Protein AF-A0A9X3S1M4-F1 (afdb_monomer_lite)

pLDDT: mean 71.66, std 22.23, range [35.84, 96.56]

Organism: NCBI:txid490573

Sequence (195 aa):
MMVVAGMHPIEGSLVCRASEKSAKNPSLWTPNSVRILRPKSLQSVGLSSTCPSSIEPQLQVKVNYLPSPLSEALFAVDSPPMPPATKTPAKPTTAAPERSLVQRMEALQRANEIRTKRATLKRDLKAGKVSIHDLLLEPPEYVHSAKVFDLLLAVPKYGRVKVNKVLQLCRISPSKTIGGLSPRQRTELVSMLRR

Foldseek 3Di:
DDDDDDDDDDDDDDDDDDDDDDDDDPDPDDPDDPDPDDDDDDDDDDDDDDDDDDDDDDPPPPPDDDDDDDDDDDDDDDDDDDDPDDPDDDDDDPDDDDDDVVSVVVVVVVVVVLVVVVVVLLVCQLVVVDDPLVCLQDPDPSQQPPFPQVNQCSHPPRHPVNSVVLCVVLVHDRRHGSVRDDPSSSVSSSVSVVD

Radius of gyration: 33.73 Å; chains: 1; bounding box: 66×66×129 Å

Structure (mmCIF, N/CA/C/O backbone):
data_AF-A0A9X3S1M4-F1
#
_entry.id   AF-A0A9X3S1M4-F1
#
loop_
_atom_site.group_PDB
_atom_site.id
_atom_site.type_symbol
_atom_site.label_atom_id
_atom_site.label_alt_id
_atom_site.label_comp_id
_atom_site.label_asym_id
_atom_site.label_entity_id
_atom_site.label_seq_id
_atom_site.pdbx_PDB_ins_code
_atom_site.Cartn_x
_atom_site.Cartn_y
_atom_site.Cartn_z
_atom_site.occupancy
_atom_site.B_iso_or_equiv
_atom_site.auth_seq_id
_atom_site.auth_comp_id
_atom_site.auth_asym_id
_atom_site.auth_atom_id
_atom_site.pdbx_PDB_model_num
ATOM 1 N N . MET A 1 1 ? 5.890 16.597 82.954 1.00 41.16 1 MET A N 1
ATOM 2 C CA . MET A 1 1 ? 7.102 17.292 82.458 1.00 41.16 1 MET A CA 1
ATOM 3 C C . MET A 1 1 ? 6.968 17.487 80.950 1.00 41.16 1 MET A C 1
ATOM 5 O O . MET A 1 1 ? 6.357 16.630 80.337 1.00 41.16 1 MET A O 1
ATOM 9 N N . MET A 1 2 ? 7.510 18.590 80.416 1.00 42.66 2 MET A N 1
ATOM 10 C CA . MET A 1 2 ? 7.911 18.853 79.011 1.00 42.66 2 MET A CA 1
ATOM 11 C C . MET A 1 2 ? 7.029 18.407 77.812 1.00 42.66 2 MET A C 1
ATOM 13 O O . MET A 1 2 ? 6.884 17.229 77.514 1.00 42.66 2 MET A O 1
ATOM 17 N N . VAL A 1 3 ? 6.593 19.406 77.030 1.00 47.94 3 VAL A N 1
ATOM 18 C CA . VAL A 1 3 ? 6.473 19.368 75.546 1.00 47.94 3 VAL A CA 1
ATOM 19 C C . VAL A 1 3 ? 7.878 19.530 74.912 1.00 47.94 3 VAL A C 1
ATOM 21 O O . VAL A 1 3 ? 8.817 19.824 75.649 1.00 47.94 3 VAL A O 1
ATOM 24 N N . VAL A 1 4 ? 8.167 19.358 73.611 1.00 50.53 4 VAL A N 1
ATOM 25 C CA . VAL A 1 4 ? 7.429 19.466 72.315 1.00 50.53 4 VAL A CA 1
ATOM 26 C C . VAL A 1 4 ? 8.031 18.417 71.322 1.00 50.53 4 VAL A C 1
ATOM 28 O O . VAL A 1 4 ? 8.958 17.725 71.723 1.00 50.53 4 VAL A O 1
ATOM 31 N N . ALA A 1 5 ? 7.664 18.177 70.047 1.00 47.84 5 ALA A N 1
ATOM 32 C CA . ALA A 1 5 ? 6.732 18.721 69.031 1.00 47.84 5 ALA A CA 1
ATOM 33 C C . ALA A 1 5 ? 6.360 17.594 68.013 1.00 47.84 5 ALA A C 1
ATOM 35 O O . ALA A 1 5 ? 6.626 16.429 68.294 1.00 47.84 5 ALA A O 1
ATOM 36 N N . GLY A 1 6 ? 5.780 17.905 66.833 1.00 43.12 6 GLY A N 1
ATOM 37 C CA . GLY A 1 6 ? 5.451 16.869 65.821 1.00 43.12 6 GLY A CA 1
ATOM 38 C C . GLY A 1 6 ? 5.198 17.273 64.349 1.00 43.12 6 GLY A C 1
ATOM 39 O O . GLY A 1 6 ? 5.381 16.429 63.479 1.00 43.12 6 GLY A O 1
ATOM 40 N N . MET A 1 7 ? 4.874 18.539 64.046 1.00 47.97 7 MET A N 1
ATOM 41 C CA . MET A 1 7 ? 4.609 19.074 62.686 1.00 47.97 7 MET A CA 1
ATOM 42 C C . MET A 1 7 ? 3.307 18.597 61.985 1.00 47.97 7 MET A C 1
ATOM 44 O O . MET A 1 7 ? 2.687 17.611 62.370 1.00 47.97 7 MET A O 1
ATOM 48 N N . HIS A 1 8 ? 2.852 19.375 60.994 1.00 48.97 8 HIS A N 1
ATOM 49 C CA . HIS A 1 8 ? 1.496 19.359 60.413 1.00 48.97 8 HIS A CA 1
ATOM 50 C C . HIS A 1 8 ? 1.439 18.839 5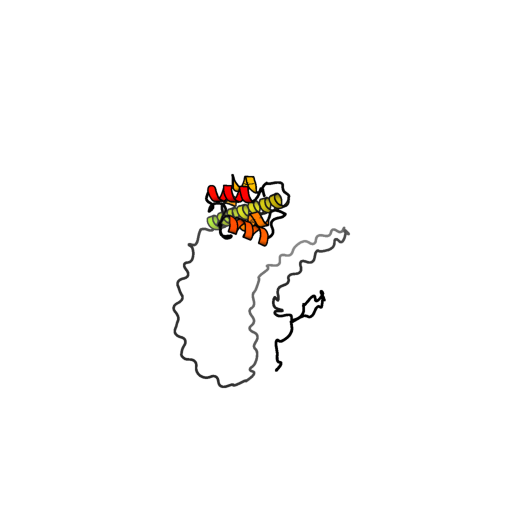8.952 1.00 48.97 8 HIS A C 1
ATOM 52 O O . HIS A 1 8 ? 2.486 18.724 58.311 1.00 48.97 8 HIS A O 1
ATOM 58 N N . PRO A 1 9 ? 0.241 18.508 58.414 1.00 53.88 9 PRO A N 1
ATOM 59 C CA . PRO A 1 9 ? 0.076 17.985 57.052 1.00 53.88 9 PRO A CA 1
ATOM 60 C C . PRO A 1 9 ? 0.234 19.060 55.963 1.00 53.88 9 PRO A C 1
ATOM 62 O O . PRO A 1 9 ? 0.233 20.256 56.246 1.00 53.88 9 PRO A O 1
ATOM 65 N N . ILE A 1 10 ? 0.306 18.617 54.703 1.00 48.59 10 ILE A N 1
ATOM 66 C CA . ILE A 1 10 ? 0.264 19.473 53.507 1.00 48.59 10 ILE A CA 1
ATOM 67 C C . ILE A 1 10 ? -0.978 19.112 52.681 1.00 48.59 10 ILE A C 1
ATOM 69 O O . ILE A 1 10 ? -1.363 17.945 52.591 1.00 48.59 10 ILE A O 1
ATOM 73 N N . GLU A 1 11 ? -1.631 20.137 52.140 1.00 39.69 11 GLU A N 1
ATOM 74 C CA . GLU A 1 11 ? -2.993 20.081 51.607 1.00 39.69 11 GLU A CA 1
ATOM 75 C C . GLU A 1 11 ? -3.081 19.615 50.140 1.00 39.69 11 GLU A C 1
ATOM 77 O O . GLU A 1 11 ? -2.083 19.377 49.458 1.00 39.69 11 GLU A O 1
ATOM 82 N N . GLY A 1 12 ? -4.314 19.454 49.651 1.00 46.91 12 GLY A N 1
ATOM 83 C CA . GLY A 1 12 ? -4.589 19.007 48.287 1.00 46.91 12 GLY A CA 1
ATOM 84 C C . GLY A 1 12 ? -4.322 20.062 47.206 1.00 46.91 12 GLY A C 1
ATOM 85 O O . GLY A 1 12 ? -4.066 21.233 47.465 1.00 46.91 12 GLY A O 1
ATOM 86 N N . SER A 1 13 ? -4.438 19.649 45.944 1.00 40.84 13 SER A N 1
ATOM 87 C CA . SER A 1 13 ? -4.418 20.559 44.793 1.00 40.84 13 SER A CA 1
ATOM 88 C C . SER A 1 13 ? -5.433 20.120 43.745 1.00 40.84 13 SER A C 1
ATOM 90 O O . SER A 1 13 ? -5.123 19.397 42.801 1.00 40.84 13 SER A O 1
ATOM 92 N N . LEU A 1 14 ? -6.672 20.579 43.928 1.00 46.41 14 LEU A N 1
ATOM 93 C CA . LEU A 1 14 ? -7.733 20.496 42.932 1.00 46.41 14 LEU A CA 1
ATOM 94 C C . LEU A 1 14 ? -7.879 21.874 42.272 1.00 46.41 14 LEU A C 1
ATOM 96 O O . LEU A 1 14 ? -8.574 22.742 42.790 1.00 46.41 14 LEU A O 1
ATOM 100 N N . VAL A 1 15 ? -7.194 22.088 41.145 1.00 44.19 15 VAL A N 1
ATOM 101 C CA . VAL A 1 15 ? -7.247 23.352 40.389 1.00 44.19 15 VAL A CA 1
ATOM 102 C C . VAL A 1 15 ? -7.843 23.113 39.004 1.00 44.19 15 VAL A C 1
ATOM 104 O O . VAL A 1 15 ? -7.503 22.159 38.303 1.00 44.19 15 VAL A O 1
ATOM 107 N N . CYS A 1 16 ? -8.784 23.978 38.635 1.00 36.78 16 CYS A N 1
ATOM 108 C CA . CYS A 1 16 ? -9.618 23.848 37.447 1.00 36.78 16 CYS A CA 1
ATOM 109 C C . CYS A 1 16 ? -8.888 24.176 36.135 1.00 36.78 16 CYS A C 1
ATOM 111 O O . CYS A 1 16 ? -7.826 24.795 36.105 1.00 36.78 16 CYS A O 1
ATOM 113 N N . ARG A 1 17 ? -9.525 23.816 35.013 1.00 43.72 17 ARG A N 1
ATOM 114 C CA . ARG A 1 17 ? -9.1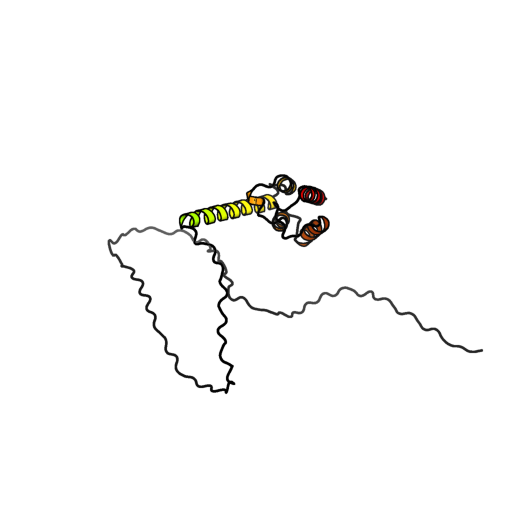30 24.297 33.681 1.00 43.72 17 ARG A CA 1
ATOM 115 C C . ARG A 1 17 ? -9.222 25.824 33.613 1.00 43.72 17 ARG A C 1
ATOM 117 O O . ARG A 1 17 ? -10.285 26.374 33.887 1.00 43.72 17 ARG A O 1
ATOM 124 N N . ALA A 1 18 ? -8.194 26.452 33.059 1.00 36.38 18 ALA A N 1
ATOM 125 C CA . ALA A 1 18 ? -8.327 27.693 32.306 1.00 36.38 18 ALA A CA 1
ATOM 126 C C . ALA A 1 18 ? -7.764 27.469 30.895 1.00 36.38 18 ALA A C 1
ATOM 128 O O . ALA A 1 18 ? -6.773 26.760 30.715 1.00 36.38 18 ALA A O 1
ATOM 129 N N . SER A 1 19 ? -8.423 28.036 29.889 1.00 41.53 19 SER A N 1
ATOM 130 C CA . SER A 1 19 ? -7.937 28.085 28.509 1.00 41.53 19 SER A CA 1
ATOM 131 C C . SER A 1 19 ? -7.479 29.506 28.248 1.00 41.53 19 SER A C 1
ATOM 133 O O . SER A 1 19 ? -8.326 30.392 28.276 1.00 41.53 19 SER A O 1
ATOM 135 N N . GLU A 1 20 ? -6.211 29.713 27.903 1.00 38.78 20 GLU A N 1
ATOM 136 C CA . GLU A 1 20 ? -5.769 30.995 27.358 1.00 38.78 20 GLU A CA 1
ATOM 137 C C . GLU A 1 20 ? -4.781 30.798 26.205 1.00 38.78 20 GLU A C 1
ATOM 139 O O . GLU A 1 20 ? -3.988 29.853 26.193 1.00 38.78 20 GLU A O 1
ATOM 144 N N . LYS A 1 21 ? -4.858 31.673 25.199 1.00 41.84 21 LYS A N 1
ATOM 145 C CA . LYS A 1 21 ? -3.999 31.636 24.008 1.00 41.84 21 LYS A CA 1
ATOM 146 C C . LYS A 1 21 ? -2.930 32.717 24.118 1.00 41.84 21 LYS A C 1
ATOM 148 O O . LYS A 1 21 ? -3.265 33.883 24.281 1.00 41.84 21 LYS A O 1
ATOM 153 N N . SER A 1 22 ? -1.668 32.379 23.868 1.00 35.84 22 SER A N 1
ATOM 154 C CA . SER A 1 22 ? -0.702 33.377 23.394 1.00 35.84 22 SER A CA 1
ATOM 155 C C . SER A 1 22 ? 0.349 32.744 22.489 1.00 35.84 22 SER A C 1
ATOM 157 O O . SER A 1 22 ? 0.649 31.555 22.597 1.00 35.84 22 SER A O 1
ATOM 159 N N . ALA A 1 23 ? 0.849 33.522 21.532 1.00 42.41 23 ALA A N 1
ATOM 160 C CA . ALA A 1 23 ? 1.624 33.018 20.407 1.00 42.41 23 ALA A CA 1
ATOM 161 C C . ALA A 1 23 ? 3.129 33.248 20.580 1.00 42.41 23 ALA A C 1
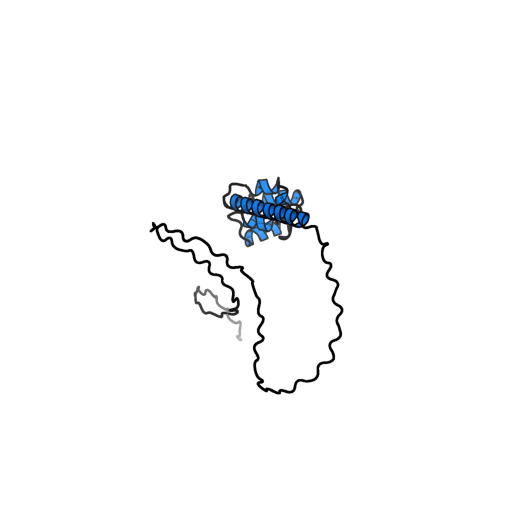ATOM 163 O O . ALA A 1 23 ? 3.568 34.345 20.918 1.00 42.41 23 ALA A O 1
ATOM 164 N N . LYS A 1 24 ? 3.929 32.248 20.198 1.00 41.97 24 LYS A N 1
ATOM 165 C CA . LYS A 1 24 ? 5.283 32.462 19.671 1.00 41.97 24 LYS A CA 1
ATOM 166 C C . LYS A 1 24 ? 5.417 31.680 18.366 1.00 41.97 24 LYS A C 1
ATOM 168 O O . LYS A 1 24 ? 5.112 30.493 18.320 1.00 41.97 24 LYS A O 1
ATOM 173 N N . ASN A 1 25 ? 5.796 32.384 17.303 1.00 46.09 25 ASN A N 1
ATOM 174 C CA . ASN A 1 25 ? 5.703 31.929 15.916 1.00 46.09 25 ASN A CA 1
ATOM 175 C C . ASN A 1 25 ? 7.101 31.891 15.265 1.00 46.09 25 ASN A C 1
ATOM 177 O O . ASN A 1 25 ? 7.551 32.920 14.759 1.00 46.09 25 ASN A O 1
ATOM 181 N N . PRO A 1 26 ? 7.817 30.753 15.303 1.00 45.81 26 PRO A N 1
ATOM 182 C CA . PRO A 1 26 ? 9.072 30.578 14.581 1.00 45.81 26 PRO A CA 1
ATOM 183 C C . PRO A 1 26 ? 8.828 30.091 13.141 1.00 45.81 26 PRO A C 1
ATOM 185 O O . PRO A 1 26 ? 7.924 29.300 12.879 1.00 45.81 26 PRO A O 1
ATOM 188 N N . SER A 1 27 ? 9.701 30.490 12.212 1.00 44.00 27 SER A N 1
ATOM 189 C CA . SER A 1 27 ? 9.721 30.047 10.803 1.00 44.00 27 SER A CA 1
ATOM 190 C C . SER A 1 27 ? 8.473 30.363 9.957 1.00 44.00 27 SER A C 1
ATOM 192 O O . SER A 1 27 ? 7.857 29.494 9.341 1.00 44.00 27 SER A O 1
ATOM 194 N N . LEU A 1 28 ? 8.231 31.660 9.744 1.00 46.81 28 LEU A N 1
ATOM 195 C CA . LEU A 1 28 ? 8.015 32.103 8.362 1.00 46.81 28 LEU A CA 1
ATOM 196 C C . LEU A 1 28 ? 9.221 31.642 7.524 1.00 46.81 28 LEU A C 1
ATOM 198 O O . LEU A 1 28 ? 10.307 32.153 7.763 1.00 46.81 28 LEU A O 1
ATOM 202 N N . TRP A 1 29 ? 9.051 30.707 6.580 1.00 36.16 29 TRP A N 1
ATOM 203 C CA . TRP A 1 29 ? 9.890 30.564 5.371 1.00 36.16 29 TRP A CA 1
ATOM 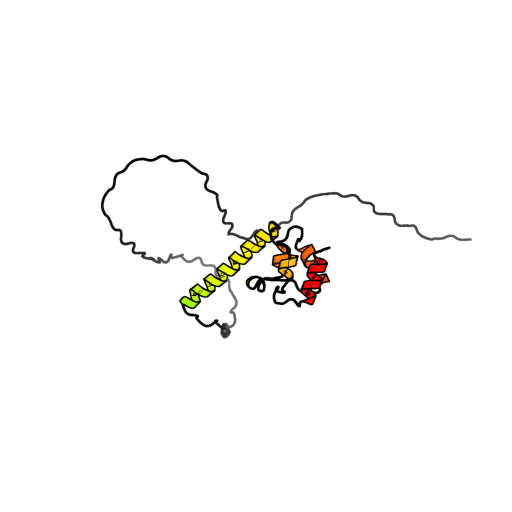204 C C . TRP A 1 29 ? 9.302 29.502 4.420 1.00 36.16 29 TRP A C 1
ATOM 206 O O . TRP A 1 29 ? 9.368 28.305 4.687 1.00 36.16 29 TRP A O 1
ATOM 216 N N . THR A 1 30 ? 8.715 29.930 3.298 1.00 51.53 30 THR A N 1
ATOM 217 C CA . THR A 1 30 ? 8.590 29.143 2.045 1.00 51.53 30 THR A CA 1
ATOM 218 C C . THR A 1 30 ? 8.046 30.048 0.927 1.00 51.53 30 THR A C 1
ATOM 220 O O . THR A 1 30 ? 6.831 30.151 0.742 1.00 51.53 30 THR A O 1
ATOM 223 N N . PRO A 1 31 ? 8.912 30.732 0.157 1.00 46.50 31 PRO A N 1
ATOM 224 C CA . PRO A 1 31 ? 8.488 31.599 -0.943 1.00 46.50 31 PRO A CA 1
ATOM 225 C C . PRO A 1 31 ? 8.135 30.792 -2.210 1.00 46.50 31 PRO A C 1
ATOM 227 O O . PRO A 1 31 ? 8.738 30.986 -3.260 1.00 46.50 31 PRO A O 1
ATOM 230 N N . ASN A 1 32 ? 7.171 29.863 -2.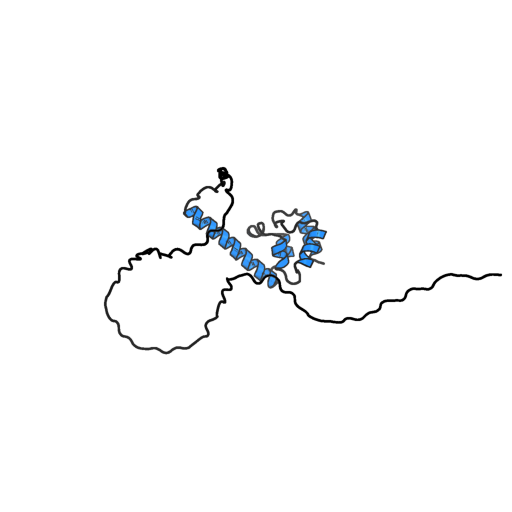128 1.00 50.41 32 ASN A N 1
ATOM 231 C CA . ASN A 1 32 ? 6.582 29.235 -3.322 1.00 50.41 32 ASN A CA 1
ATOM 232 C C . ASN A 1 32 ? 5.175 28.644 -3.073 1.00 50.41 32 ASN A C 1
ATOM 234 O O . ASN A 1 32 ? 4.971 27.431 -3.071 1.00 50.41 32 ASN A O 1
ATOM 238 N N . SER A 1 33 ? 4.187 29.512 -2.825 1.00 48.56 33 SER A N 1
ATOM 239 C CA . SER A 1 33 ? 2.782 29.113 -2.643 1.00 48.56 33 SER A CA 1
ATOM 240 C C . SER A 1 33 ? 1.969 29.395 -3.910 1.00 48.56 33 SER A C 1
ATOM 242 O O . SER A 1 33 ? 1.309 30.429 -4.034 1.00 48.56 33 SER A O 1
ATOM 244 N N . VAL A 1 34 ? 2.039 28.473 -4.876 1.00 50.12 34 VAL A N 1
ATOM 245 C CA . VAL A 1 34 ? 1.275 28.542 -6.134 1.00 50.12 34 VAL A CA 1
ATOM 246 C C . VAL A 1 34 ? -0.216 28.350 -5.839 1.00 50.12 34 VAL A C 1
ATOM 248 O O . VAL A 1 34 ? -0.727 27.230 -5.781 1.00 50.12 34 VAL A O 1
ATOM 251 N N . ARG A 1 35 ? -0.942 29.458 -5.649 1.00 48.94 35 ARG A N 1
ATOM 252 C CA . ARG A 1 35 ? -2.406 29.438 -5.550 1.00 48.94 35 ARG A CA 1
ATOM 253 C C . ARG A 1 35 ? -2.998 29.112 -6.920 1.00 48.94 35 ARG A C 1
ATOM 255 O O . ARG A 1 35 ? -3.034 29.967 -7.799 1.00 48.94 35 ARG A O 1
ATOM 262 N N . ILE A 1 36 ? -3.521 27.900 -7.080 1.00 46.31 36 ILE A N 1
ATOM 263 C CA . ILE A 1 36 ? -4.337 27.542 -8.245 1.00 46.31 36 ILE A CA 1
ATOM 264 C C . ILE A 1 36 ? -5.680 28.276 -8.126 1.00 46.31 36 ILE A C 1
ATOM 266 O O . ILE A 1 36 ? -6.590 27.820 -7.430 1.00 46.31 36 ILE A O 1
ATOM 270 N N . LEU A 1 37 ? -5.806 29.427 -8.788 1.00 48.94 37 LEU A N 1
ATOM 271 C CA . LEU A 1 37 ? -7.100 30.079 -8.967 1.00 48.94 37 LEU A CA 1
ATOM 272 C C . LEU A 1 37 ? -7.962 29.214 -9.894 1.00 48.94 37 LEU A C 1
ATOM 274 O O . LEU A 1 37 ? -7.564 28.894 -11.012 1.00 48.94 37 LEU A O 1
ATOM 278 N N . ARG A 1 38 ? -9.173 28.868 -9.446 1.00 48.81 38 ARG A N 1
ATOM 279 C CA . ARG A 1 38 ? -10.221 28.387 -10.353 1.00 48.81 38 ARG A CA 1
ATOM 280 C C . ARG A 1 38 ? -10.692 29.567 -11.214 1.00 48.81 38 ARG A C 1
ATOM 282 O O . ARG A 1 38 ? -11.168 30.540 -10.623 1.00 48.81 38 ARG A O 1
ATOM 289 N N . PRO A 1 39 ? -10.651 29.497 -12.555 1.00 49.22 39 PRO A N 1
ATOM 290 C CA . PRO A 1 39 ? -11.409 30.438 -13.369 1.00 49.22 39 PRO A CA 1
ATOM 291 C C . PRO A 1 39 ? -12.908 30.234 -13.102 1.00 49.22 39 PRO A C 1
ATOM 293 O O . PRO A 1 39 ? -13.391 29.100 -13.048 1.00 49.22 39 PRO A O 1
ATOM 296 N N . LYS A 1 40 ? -13.649 31.330 -12.908 1.00 46.56 40 LYS A N 1
ATOM 297 C CA . LYS A 1 40 ? -15.117 31.303 -12.974 1.00 46.56 40 LYS A CA 1
ATOM 298 C C . LYS A 1 40 ? -15.545 31.179 -14.436 1.00 46.56 40 LYS A C 1
ATOM 300 O O . LYS A 1 40 ? -14.875 31.700 -15.323 1.00 46.56 40 LYS A O 1
ATOM 305 N N . SER A 1 41 ? -16.679 30.528 -14.667 1.00 51.03 41 SER A N 1
ATOM 306 C CA . SER A 1 41 ? -17.355 30.539 -15.961 1.00 51.03 41 SER A CA 1
ATOM 307 C C . SER A 1 41 ? -17.798 31.955 -16.340 1.00 51.03 41 SER A C 1
ATOM 309 O O . SER A 1 41 ? -18.361 32.680 -15.520 1.00 51.03 41 SER A O 1
ATOM 311 N N . LEU A 1 42 ? -17.598 32.308 -17.606 1.00 50.31 42 LEU A N 1
ATOM 312 C CA . LEU A 1 42 ? -18.262 33.417 -18.289 1.00 50.31 42 LEU A CA 1
ATOM 313 C C . LEU A 1 42 ? -18.677 32.934 -19.685 1.00 50.31 42 LEU A C 1
ATOM 315 O O . LEU A 1 42 ? -18.158 31.931 -20.176 1.00 50.31 42 LEU A O 1
ATOM 319 N N . GLN A 1 43 ? -19.720 33.553 -20.230 1.00 45.88 43 GLN A N 1
ATOM 320 C CA . GLN A 1 43 ? -20.595 32.926 -21.223 1.00 45.88 43 GLN A CA 1
ATOM 321 C C . GLN A 1 43 ? -20.287 33.350 -22.665 1.00 45.88 43 GLN A C 1
ATOM 323 O O . GLN A 1 43 ? -19.499 34.255 -22.925 1.00 45.88 43 GLN A O 1
ATOM 328 N N . SER A 1 44 ? -20.934 32.660 -23.600 1.00 47.81 44 SER A N 1
ATOM 329 C CA . SER A 1 44 ? -20.871 32.882 -25.041 1.00 47.81 44 SER A CA 1
ATOM 330 C C . SER A 1 44 ? -21.393 34.251 -25.489 1.00 47.81 44 SER A C 1
ATOM 332 O O . SER A 1 44 ? -22.536 34.605 -25.206 1.00 47.81 44 SER A O 1
ATOM 334 N N . VAL A 1 45 ? -20.608 34.909 -26.337 1.00 46.16 45 VAL A N 1
ATOM 335 C CA . VAL A 1 45 ? -21.049 35.754 -27.462 1.00 46.16 45 VAL A CA 1
ATOM 336 C C . VAL A 1 45 ? -20.203 35.353 -28.683 1.00 46.16 45 VAL A C 1
ATOM 338 O O . VAL A 1 45 ? -19.160 34.721 -28.508 1.00 46.16 45 VAL A O 1
ATOM 341 N N . GLY A 1 46 ? -20.641 35.640 -29.912 1.00 39.06 46 GLY A N 1
ATOM 342 C CA . GLY A 1 46 ? -19.949 35.158 -31.118 1.00 39.06 46 GLY A CA 1
ATOM 343 C C . GLY A 1 46 ? -20.326 35.880 -32.415 1.00 39.06 46 GLY A C 1
ATOM 344 O O . GLY A 1 46 ? -20.836 36.994 -32.370 1.00 39.06 46 GLY A O 1
ATOM 345 N N . LEU A 1 47 ? -20.124 35.177 -33.539 1.00 42.12 47 LEU A N 1
ATOM 346 C CA . LEU A 1 47 ? -20.265 35.605 -34.946 1.00 42.12 47 LEU A CA 1
ATOM 347 C C . LEU A 1 47 ? -19.157 36.522 -35.513 1.00 42.12 47 LEU A C 1
ATOM 349 O O . LEU A 1 47 ? -18.401 37.160 -34.789 1.00 42.12 47 LEU A O 1
ATOM 353 N N . SER A 1 48 ? -19.094 36.539 -36.855 1.00 38.50 48 SER A N 1
ATOM 354 C CA . SER A 1 48 ? -18.058 37.096 -37.752 1.00 38.50 48 SER A CA 1
ATOM 355 C C . SER A 1 48 ? -16.668 36.440 -37.616 1.00 38.50 48 SER A C 1
ATOM 357 O O . SER A 1 48 ? -16.073 36.455 -36.548 1.00 38.50 48 SER A O 1
ATOM 359 N N . SER A 1 49 ? -16.080 35.744 -38.599 1.00 53.47 49 SER A N 1
ATOM 360 C CA . SER A 1 49 ? -16.292 35.603 -40.060 1.00 53.47 49 SER A CA 1
ATOM 361 C C . SER A 1 49 ? -15.660 36.663 -40.981 1.00 53.47 49 SER A C 1
ATOM 363 O O . SER A 1 49 ? -16.323 37.209 -41.857 1.00 53.47 49 SER A O 1
ATOM 365 N N . THR A 1 50 ? -14.342 36.847 -40.870 1.00 43.28 50 THR A N 1
ATOM 366 C CA . THR A 1 50 ? -13.491 37.262 -42.005 1.00 43.28 50 THR A CA 1
ATOM 367 C C . THR A 1 50 ? -12.122 36.601 -41.900 1.00 43.28 50 THR A C 1
ATOM 369 O O . THR A 1 50 ? -11.475 36.691 -40.860 1.00 43.28 50 THR A O 1
ATOM 372 N N . CYS A 1 51 ? -11.666 35.966 -42.980 1.00 47.69 51 CYS A N 1
ATOM 373 C CA . CYS A 1 51 ? -10.294 35.483 -43.121 1.00 47.69 51 CYS A CA 1
ATOM 374 C C . CYS A 1 51 ? -9.474 36.502 -43.924 1.00 47.69 51 CYS A C 1
ATOM 376 O O . CYS A 1 51 ? -9.846 36.792 -45.060 1.00 47.69 51 CYS A O 1
ATOM 378 N N . PRO A 1 52 ? -8.334 36.979 -43.404 1.00 49.19 52 PRO A N 1
ATOM 379 C CA . PRO A 1 52 ? -7.234 37.457 -44.230 1.00 49.19 52 PRO A CA 1
ATOM 380 C C . PRO A 1 52 ? -6.252 36.313 -44.507 1.00 49.19 52 PRO A C 1
ATOM 382 O O . PRO A 1 52 ? -5.916 35.524 -43.623 1.00 49.19 52 PRO A O 1
ATOM 385 N N . SER A 1 53 ? -5.783 36.230 -45.745 1.00 46.50 53 SER A N 1
ATOM 386 C CA . SER A 1 53 ? -4.739 35.304 -46.182 1.00 46.50 53 SER A CA 1
ATOM 387 C C . SER A 1 53 ? -3.340 35.749 -45.751 1.00 46.50 53 SER A C 1
ATOM 389 O O . SER A 1 53 ? -3.035 36.931 -45.865 1.00 46.50 53 SER A O 1
ATOM 391 N N . SER A 1 54 ? -2.465 34.771 -45.489 1.00 47.88 54 SER A N 1
ATOM 392 C CA . SER A 1 54 ? -0.994 34.873 -45.533 1.00 47.88 54 SER A CA 1
ATOM 393 C C . SER A 1 54 ? -0.294 35.774 -44.503 1.00 47.88 54 SER A C 1
ATOM 395 O O . SER A 1 54 ? -0.547 36.970 -44.430 1.00 47.88 54 SER A O 1
ATOM 397 N N . ILE A 1 55 ? 0.651 35.179 -43.764 1.00 49.41 55 ILE A N 1
ATOM 398 C CA . ILE A 1 55 ? 1.995 35.690 -43.411 1.00 49.41 55 ILE A CA 1
ATOM 399 C C . ILE A 1 55 ? 2.651 34.635 -42.501 1.00 49.41 55 ILE A C 1
ATOM 401 O O . ILE A 1 55 ? 2.126 34.311 -41.436 1.00 49.41 55 ILE A O 1
ATOM 405 N N . GLU A 1 56 ? 3.805 34.101 -42.906 1.00 56.97 56 GLU A N 1
ATOM 406 C CA . GLU A 1 56 ? 4.724 33.412 -41.989 1.00 56.97 56 GLU A CA 1
ATOM 407 C C . GLU A 1 56 ? 5.537 34.442 -41.190 1.00 56.97 56 GLU A C 1
ATOM 409 O O . GLU A 1 56 ? 6.118 35.352 -41.785 1.00 56.97 56 GLU A O 1
ATOM 414 N N . PRO A 1 57 ? 5.709 34.239 -39.874 1.00 48.03 57 PRO A N 1
ATOM 415 C CA . PRO A 1 57 ? 6.848 34.775 -39.145 1.00 48.03 57 PRO A CA 1
ATOM 416 C C . PRO A 1 57 ? 7.773 33.643 -38.664 1.00 48.03 57 PRO A C 1
ATOM 418 O O . PRO A 1 57 ? 7.464 32.914 -37.720 1.00 48.03 57 PRO A O 1
ATOM 421 N N . GLN A 1 58 ? 8.951 33.537 -39.284 1.00 50.72 58 GLN A N 1
ATOM 422 C CA . GLN A 1 58 ? 10.060 32.683 -38.837 1.00 50.72 58 GLN A CA 1
ATOM 423 C C . GLN A 1 58 ? 10.474 33.036 -37.396 1.00 50.72 58 GLN A C 1
ATOM 425 O O . GLN A 1 58 ? 11.122 34.057 -37.158 1.00 50.72 58 GLN A O 1
ATOM 430 N N . LEU A 1 59 ? 10.121 32.193 -36.420 1.00 46.25 59 LEU A N 1
ATOM 431 C CA . LEU A 1 59 ? 10.342 32.480 -34.999 1.00 46.25 59 LEU A CA 1
ATOM 432 C C . LEU A 1 59 ? 11.782 32.155 -34.546 1.00 46.25 59 LEU A C 1
ATOM 434 O O . LEU A 1 59 ? 12.021 31.249 -33.747 1.00 46.25 59 LEU A O 1
ATOM 438 N N . GLN A 1 60 ? 12.763 32.907 -35.052 1.00 51.75 60 GLN A N 1
ATOM 439 C CA . GLN A 1 60 ? 14.157 32.800 -34.609 1.00 51.75 60 GLN A CA 1
ATOM 440 C C . GLN A 1 60 ? 14.327 33.310 -33.169 1.00 51.75 60 GLN A C 1
ATOM 442 O O . GLN A 1 60 ? 14.444 34.511 -32.920 1.00 51.75 60 GLN A O 1
ATOM 447 N N . VAL A 1 61 ? 14.402 32.384 -32.211 1.00 46.78 61 VAL A N 1
ATOM 448 C CA . VAL A 1 61 ? 14.670 32.686 -30.796 1.00 46.78 61 VAL A CA 1
ATOM 449 C C . VAL A 1 61 ? 16.146 33.066 -30.600 1.00 46.78 61 VAL A C 1
ATOM 451 O O . VAL A 1 61 ? 16.974 32.254 -30.188 1.00 46.78 61 VAL A O 1
ATOM 454 N N . LYS A 1 62 ? 16.491 34.328 -30.884 1.00 51.38 62 LYS A N 1
ATOM 455 C CA . LYS A 1 62 ? 17.777 34.917 -30.481 1.00 51.38 62 LYS A CA 1
ATOM 456 C C . LYS A 1 62 ? 17.800 35.142 -28.970 1.00 51.38 62 LYS A C 1
ATOM 458 O O . LYS A 1 62 ? 17.268 36.132 -28.471 1.00 51.38 62 LYS A O 1
ATOM 463 N N . VAL A 1 63 ? 18.468 34.249 -28.242 1.00 50.22 63 VAL A N 1
ATOM 464 C CA . VAL A 1 63 ? 18.802 34.453 -26.823 1.00 50.22 63 VAL A CA 1
ATOM 465 C C . VAL A 1 63 ? 19.981 35.429 -26.725 1.00 50.22 63 VAL A C 1
ATOM 467 O O . VAL A 1 63 ? 21.128 35.033 -26.533 1.00 50.22 63 VAL A O 1
ATOM 470 N N . ASN A 1 64 ? 19.704 36.724 -26.895 1.00 59.00 64 ASN A N 1
ATOM 471 C CA . ASN A 1 64 ? 20.691 37.780 -26.671 1.00 59.00 64 ASN A CA 1
ATOM 472 C C . ASN A 1 64 ? 20.985 37.901 -25.168 1.00 59.00 64 ASN A C 1
ATOM 474 O O . ASN A 1 64 ? 20.177 38.441 -24.414 1.00 59.00 64 ASN A O 1
ATOM 478 N N . TYR A 1 65 ? 22.155 37.431 -24.740 1.00 54.78 65 TYR A N 1
ATOM 479 C CA . TYR A 1 65 ? 22.632 37.610 -23.370 1.00 54.78 65 TYR A CA 1
ATOM 480 C C . TYR A 1 65 ? 23.392 38.940 -23.260 1.00 54.78 65 TYR A C 1
ATOM 482 O O . TYR A 1 65 ? 24.550 39.030 -23.664 1.00 54.78 65 TYR A O 1
ATOM 490 N N . LEU A 1 66 ? 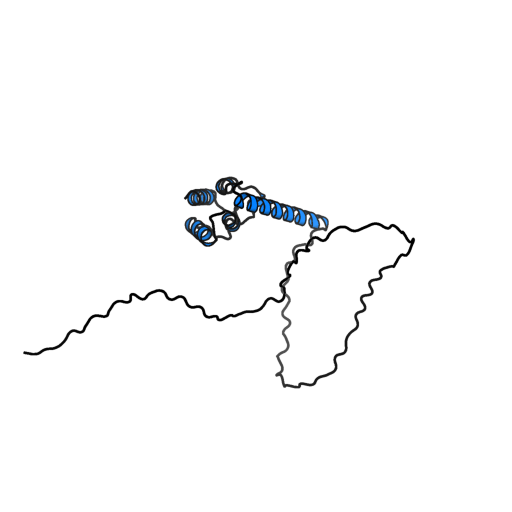22.735 39.985 -22.748 1.00 57.72 66 LEU A N 1
ATOM 491 C CA . LEU A 1 66 ? 23.371 41.280 -22.493 1.00 57.72 66 LEU A CA 1
ATOM 492 C C . LEU A 1 66 ? 23.892 41.323 -21.042 1.00 57.72 66 LEU A C 1
ATOM 494 O O . LEU A 1 66 ? 23.082 41.201 -20.119 1.00 57.72 66 LEU A O 1
ATOM 498 N N . PRO A 1 67 ? 25.205 41.486 -20.797 1.00 53.75 67 PRO A N 1
ATOM 499 C CA . PRO A 1 67 ? 25.721 41.658 -19.444 1.00 53.75 67 PRO A CA 1
ATOM 500 C C . PRO A 1 67 ? 25.417 43.075 -18.939 1.00 53.75 67 PRO A C 1
ATOM 502 O O . PRO A 1 67 ? 25.782 44.059 -19.579 1.00 53.75 67 PRO A O 1
ATOM 505 N N . SER A 1 68 ? 24.774 43.187 -17.774 1.00 55.06 68 SER A N 1
ATOM 506 C CA . SER A 1 68 ? 24.610 44.476 -17.093 1.00 55.06 68 SER A CA 1
ATOM 507 C C . SER A 1 68 ? 25.896 44.829 -16.340 1.00 55.06 68 SER A C 1
ATOM 509 O O . SER A 1 68 ? 26.288 44.053 -15.464 1.00 55.06 68 SER A O 1
ATOM 511 N N . PRO A 1 69 ? 26.535 45.983 -16.596 1.00 58.19 69 PRO A N 1
ATOM 512 C CA . PRO A 1 69 ? 27.557 46.498 -15.700 1.00 58.19 69 PRO A CA 1
ATOM 513 C C . PRO A 1 69 ? 26.882 47.018 -14.423 1.00 58.19 69 PRO A C 1
ATOM 515 O O . PRO A 1 69 ? 25.919 47.782 -14.490 1.00 58.19 69 PRO A O 1
ATOM 518 N N . LEU A 1 70 ? 27.388 46.617 -13.259 1.00 45.56 70 LEU A N 1
ATOM 519 C CA . LEU A 1 70 ? 27.161 47.333 -12.005 1.00 45.56 70 LEU A CA 1
ATOM 520 C C . LEU A 1 70 ? 28.515 47.862 -11.535 1.00 45.56 70 LEU A C 1
ATOM 522 O O . LEU A 1 70 ? 29.475 47.102 -11.423 1.00 45.56 70 LEU A O 1
ATOM 526 N N . SER A 1 71 ? 28.572 49.178 -11.350 1.00 53.09 71 SER A N 1
ATOM 527 C CA . SER A 1 71 ? 29.755 49.950 -10.963 1.00 53.09 71 SER A CA 1
ATOM 528 C C . SER A 1 71 ? 30.238 49.619 -9.552 1.00 53.09 71 SER A C 1
ATOM 530 O O . SER A 1 71 ? 29.471 49.113 -8.730 1.00 53.09 71 SER A O 1
ATOM 532 N N . GLU A 1 72 ? 31.492 49.956 -9.248 1.00 47.69 72 GLU A N 1
ATOM 533 C CA . GLU A 1 72 ? 32.066 49.724 -7.926 1.00 47.69 72 GLU A CA 1
ATOM 534 C C . GLU A 1 72 ? 31.289 50.410 -6.791 1.00 47.69 72 GLU A C 1
ATOM 536 O O . GLU A 1 72 ? 30.857 51.559 -6.889 1.00 47.69 72 GLU A O 1
ATOM 541 N N . ALA A 1 73 ? 31.224 49.720 -5.653 1.00 45.94 73 ALA A N 1
ATOM 542 C CA . ALA A 1 73 ? 31.018 50.323 -4.345 1.00 45.94 73 ALA A CA 1
ATOM 543 C C . ALA A 1 73 ? 32.060 49.725 -3.389 1.00 45.94 73 ALA A C 1
ATOM 545 O O . ALA A 1 73 ? 31.986 48.552 -3.019 1.00 45.94 73 ALA A O 1
ATOM 546 N N . LEU A 1 74 ? 33.070 50.521 -3.035 1.00 51.25 74 LEU A N 1
ATOM 547 C CA . LEU A 1 74 ? 34.157 50.110 -2.148 1.00 51.25 74 LEU A CA 1
ATOM 548 C C . LEU A 1 74 ? 33.648 49.883 -0.719 1.00 51.25 74 LEU A C 1
ATOM 550 O O . LEU A 1 74 ? 33.208 50.824 -0.066 1.00 51.25 74 LEU A O 1
ATOM 554 N N . PHE A 1 75 ? 33.827 48.668 -0.200 1.00 41.50 75 PHE A N 1
ATOM 555 C CA . PHE A 1 75 ? 33.923 48.421 1.240 1.00 41.50 75 PHE A CA 1
ATOM 556 C C . PHE A 1 75 ? 35.087 47.471 1.519 1.00 41.50 75 PHE A C 1
ATOM 558 O O . PHE A 1 75 ? 34.952 46.250 1.468 1.00 41.50 75 PHE A O 1
ATOM 565 N N . ALA A 1 76 ? 36.251 48.055 1.799 1.00 53.34 76 ALA A N 1
ATOM 566 C CA . ALA A 1 76 ? 37.401 47.318 2.294 1.00 53.34 76 ALA A CA 1
ATOM 567 C C . ALA A 1 76 ? 37.208 47.023 3.788 1.00 53.34 76 ALA A C 1
ATOM 569 O O . ALA A 1 76 ? 37.204 47.939 4.610 1.00 53.34 76 ALA A O 1
ATOM 570 N N . VAL A 1 77 ? 37.069 45.745 4.135 1.00 50.09 77 VAL A N 1
ATOM 571 C CA . VAL A 1 77 ? 37.238 45.243 5.503 1.00 50.09 77 VAL A CA 1
ATOM 572 C C . VAL A 1 77 ? 38.221 44.082 5.467 1.00 50.09 77 VAL A C 1
ATOM 574 O O . VAL A 1 77 ? 38.047 43.130 4.704 1.00 50.09 77 VAL A O 1
ATOM 577 N N . ASP A 1 78 ? 39.288 44.207 6.254 1.00 60.25 78 ASP A N 1
ATOM 578 C CA . ASP A 1 78 ? 40.391 43.252 6.271 1.00 60.25 78 ASP A CA 1
ATOM 579 C C . ASP A 1 78 ? 39.890 41.846 6.631 1.00 60.25 78 ASP A C 1
ATOM 581 O O . ASP A 1 78 ? 39.136 41.661 7.588 1.00 60.25 78 ASP A O 1
ATOM 585 N N . SER A 1 79 ? 40.260 40.859 5.816 1.00 61.94 79 SER A N 1
ATOM 586 C CA . SER A 1 79 ? 39.835 39.467 5.966 1.00 61.94 79 SER A CA 1
ATOM 587 C C . SER A 1 79 ? 41.077 38.578 5.968 1.00 61.94 79 SER A C 1
ATOM 589 O O . SER A 1 79 ? 41.802 38.568 4.970 1.00 61.94 79 SER A O 1
ATOM 591 N N . PRO A 1 80 ? 41.350 37.830 7.054 1.00 70.56 80 PRO A N 1
ATOM 592 C CA . PRO A 1 80 ? 42.609 37.112 7.201 1.00 70.56 80 PRO A CA 1
ATOM 593 C C . PRO A 1 80 ? 42.766 36.019 6.130 1.00 70.56 80 PRO A C 1
ATOM 595 O O . PRO A 1 80 ? 41.784 35.357 5.775 1.00 70.56 80 PRO A O 1
ATOM 598 N N . PRO A 1 81 ? 43.990 35.786 5.622 1.00 69.06 81 PRO A N 1
ATOM 599 C CA . PRO A 1 81 ? 44.225 34.850 4.530 1.00 69.06 81 PRO A CA 1
ATOM 600 C C . PRO A 1 81 ? 43.913 33.411 4.956 1.00 69.06 81 PRO A C 1
ATOM 602 O O . PRO A 1 81 ? 44.618 32.812 5.770 1.00 69.06 81 PRO A O 1
ATOM 605 N N . MET A 1 82 ? 42.864 32.828 4.370 1.00 67.56 82 MET A N 1
ATOM 606 C CA . MET A 1 82 ? 42.589 31.399 4.515 1.00 67.56 82 MET A CA 1
ATOM 607 C C . MET A 1 82 ? 43.687 30.560 3.836 1.00 67.56 82 MET A C 1
ATOM 609 O O . MET A 1 82 ? 44.167 30.937 2.763 1.00 67.56 82 MET A O 1
ATOM 613 N N . PRO A 1 83 ? 44.064 29.397 4.402 1.00 69.75 83 PRO A N 1
ATOM 614 C CA . PRO A 1 83 ? 45.016 28.494 3.763 1.00 69.75 83 PRO A CA 1
ATOM 615 C C . PRO A 1 83 ? 44.469 27.974 2.419 1.00 69.75 83 PRO A C 1
ATOM 617 O O . PRO A 1 83 ? 43.253 27.809 2.269 1.00 69.75 83 PRO A O 1
ATOM 620 N N . PRO A 1 84 ? 45.342 27.687 1.433 1.00 64.19 84 PRO A N 1
ATOM 621 C CA . PRO A 1 84 ? 44.920 27.314 0.087 1.00 64.19 84 PRO A CA 1
ATOM 622 C C . PRO A 1 84 ? 44.077 26.036 0.099 1.00 64.19 84 PRO A C 1
ATOM 624 O O . PRO A 1 84 ? 44.492 24.998 0.619 1.00 64.19 84 PRO A O 1
ATOM 627 N N . ALA A 1 85 ? 42.889 26.111 -0.507 1.00 51.84 85 ALA A N 1
ATOM 628 C CA . ALA A 1 85 ? 41.911 25.031 -0.500 1.00 51.84 85 ALA A CA 1
ATOM 629 C C . ALA A 1 85 ? 42.494 23.734 -1.087 1.00 51.84 85 ALA A C 1
ATOM 631 O O . ALA A 1 85 ? 42.718 23.612 -2.295 1.00 51.84 85 ALA A O 1
ATOM 632 N N . THR A 1 86 ? 42.718 22.738 -0.225 1.00 50.53 86 THR A N 1
ATOM 633 C CA . THR A 1 86 ? 43.165 21.410 -0.648 1.00 50.53 86 THR A CA 1
ATOM 634 C C . THR A 1 86 ? 42.118 20.807 -1.581 1.00 50.53 86 THR A C 1
ATOM 636 O O . THR A 1 86 ? 40.952 20.655 -1.206 1.00 50.53 86 THR A O 1
ATOM 639 N N . LYS A 1 87 ? 42.533 20.474 -2.811 1.00 60.69 87 LYS A N 1
ATOM 640 C CA . LYS A 1 87 ? 41.669 19.919 -3.864 1.00 60.69 87 LYS A CA 1
ATOM 641 C C . LYS A 1 87 ? 41.104 18.570 -3.420 1.00 60.69 87 LYS A C 1
ATOM 643 O O . LYS A 1 87 ? 41.710 17.528 -3.648 1.00 60.69 87 LYS A O 1
ATOM 648 N N . THR A 1 88 ? 39.944 18.597 -2.769 1.00 56.09 88 THR A N 1
ATOM 649 C CA . THR A 1 88 ? 39.258 17.387 -2.313 1.00 56.09 88 THR A CA 1
ATOM 650 C C . THR A 1 88 ? 38.841 16.590 -3.550 1.00 56.09 88 THR A C 1
ATOM 652 O O . THR A 1 88 ? 38.080 17.123 -4.363 1.00 56.09 88 THR A O 1
ATOM 655 N N . PRO A 1 89 ? 39.323 15.347 -3.740 1.00 58.75 89 PRO A N 1
ATOM 656 C CA . PRO A 1 89 ? 38.984 14.570 -4.921 1.00 58.75 89 PRO A CA 1
ATOM 657 C C . PRO A 1 89 ? 37.479 14.298 -4.937 1.00 58.75 89 PRO A C 1
ATOM 659 O O . PRO A 1 89 ? 36.904 13.821 -3.953 1.00 58.75 89 PRO A O 1
ATOM 662 N N . ALA A 1 90 ? 36.833 14.620 -6.059 1.00 59.41 90 ALA A N 1
ATOM 663 C CA . ALA A 1 90 ? 35.416 14.358 -6.243 1.00 59.41 90 ALA A CA 1
ATOM 664 C C . ALA A 1 90 ? 35.166 12.848 -6.124 1.00 59.41 90 ALA A C 1
ATOM 666 O O . ALA A 1 90 ? 35.705 12.054 -6.895 1.00 59.41 90 ALA A O 1
ATOM 667 N N . LYS A 1 91 ? 34.355 12.447 -5.137 1.00 59.88 91 LYS A N 1
ATOM 668 C CA . LYS A 1 91 ? 33.964 11.044 -4.957 1.00 59.88 91 LYS A CA 1
ATOM 669 C C . LYS A 1 91 ? 33.267 10.577 -6.241 1.00 59.88 91 LYS A C 1
ATOM 671 O O . LYS A 1 91 ? 32.351 11.280 -6.676 1.00 59.88 91 LYS A O 1
ATOM 676 N N . PRO A 1 92 ? 33.646 9.431 -6.836 1.00 56.78 92 PRO A N 1
ATOM 677 C CA . PRO A 1 92 ? 33.000 8.951 -8.048 1.00 56.78 92 PRO A CA 1
ATOM 678 C C . PRO A 1 92 ? 31.525 8.688 -7.749 1.00 56.78 92 PRO A C 1
ATOM 680 O O . PRO A 1 92 ? 31.176 7.789 -6.983 1.00 56.78 92 PRO A O 1
ATOM 683 N N . THR A 1 93 ? 30.646 9.495 -8.334 1.00 58.50 93 THR A N 1
ATOM 684 C CA . THR A 1 93 ? 29.214 9.230 -8.311 1.00 58.50 93 THR A CA 1
ATOM 685 C C . THR A 1 93 ? 28.971 8.019 -9.197 1.00 58.50 93 THR A C 1
ATOM 687 O O . THR A 1 93 ? 29.193 8.064 -10.405 1.00 58.50 93 THR A O 1
ATOM 690 N N . THR A 1 94 ? 28.549 6.905 -8.596 1.00 56.56 94 THR A N 1
ATOM 691 C CA . THR A 1 94 ? 28.212 5.674 -9.321 1.00 56.56 94 THR A CA 1
ATOM 692 C C . THR A 1 94 ? 26.927 5.892 -10.119 1.00 56.56 94 THR A C 1
ATOM 694 O O . THR A 1 94 ? 25.832 5.526 -9.692 1.00 56.56 94 THR A O 1
ATOM 697 N N . ALA A 1 95 ? 27.058 6.563 -11.263 1.00 66.31 95 ALA A N 1
ATOM 698 C CA . ALA A 1 95 ? 25.970 6.804 -12.188 1.00 66.31 95 ALA A CA 1
ATOM 699 C C . ALA A 1 95 ? 25.413 5.458 -12.668 1.00 66.31 95 ALA A C 1
ATOM 701 O O . ALA A 1 95 ? 26.152 4.598 -13.150 1.00 66.31 95 ALA A O 1
ATOM 702 N N . ALA A 1 96 ? 24.101 5.270 -12.526 1.00 63.88 96 ALA A N 1
ATOM 703 C CA . ALA A 1 96 ? 23.432 4.119 -13.116 1.00 63.88 96 ALA A CA 1
ATOM 704 C C . ALA A 1 96 ? 23.605 4.169 -14.649 1.00 63.88 96 ALA A C 1
ATOM 706 O O . ALA A 1 96 ? 23.507 5.260 -15.219 1.00 63.88 96 ALA A O 1
ATOM 707 N N . PRO A 1 97 ? 23.853 3.029 -15.320 1.00 72.81 97 PRO A N 1
ATOM 708 C CA . PRO A 1 97 ? 24.193 3.009 -16.740 1.00 72.81 97 PRO A CA 1
ATOM 709 C C . PRO A 1 97 ? 23.108 3.658 -17.608 1.00 72.81 97 PRO A C 1
ATOM 711 O O . PRO A 1 97 ? 21.907 3.533 -17.342 1.00 72.81 97 PRO A O 1
ATOM 714 N N . GLU A 1 98 ? 23.539 4.337 -18.673 1.00 76.69 98 GLU A N 1
ATOM 715 C CA . GLU A 1 98 ? 22.688 5.110 -19.583 1.00 76.69 98 GLU A CA 1
ATOM 716 C C . GLU A 1 98 ? 21.797 4.211 -20.463 1.00 76.69 98 GLU A C 1
ATOM 718 O O . GLU A 1 98 ? 22.007 4.054 -21.663 1.00 76.69 98 GLU A O 1
ATOM 723 N N . ARG A 1 99 ? 20.740 3.653 -19.860 1.00 78.62 99 ARG A N 1
ATOM 724 C CA . ARG A 1 99 ? 19.661 2.903 -20.532 1.00 78.62 99 ARG A CA 1
ATOM 725 C C . ARG A 1 99 ? 19.156 3.612 -21.801 1.00 78.62 99 ARG A C 1
ATOM 727 O O . ARG A 1 99 ? 19.030 4.838 -21.814 1.00 78.62 99 ARG A O 1
ATOM 734 N N . SER A 1 100 ? 18.824 2.863 -22.853 1.00 88.81 100 SER A N 1
ATOM 735 C CA . SER A 1 100 ? 18.454 3.416 -24.172 1.00 88.81 100 SER A CA 1
ATOM 736 C C . SER A 1 100 ? 17.165 4.252 -24.136 1.00 88.81 100 SER A C 1
ATOM 738 O O . SER A 1 100 ? 16.361 4.094 -23.219 1.00 88.81 100 SER A O 1
ATOM 740 N N . LEU A 1 101 ? 16.924 5.120 -25.132 1.00 89.12 101 LEU A N 1
ATOM 741 C CA . LEU A 1 101 ? 15.725 5.985 -25.208 1.00 89.12 101 LEU A CA 1
ATOM 742 C C . LEU A 1 101 ? 14.393 5.208 -25.156 1.00 89.12 101 LEU A C 1
ATOM 744 O O . LEU A 1 101 ? 13.396 5.732 -24.662 1.00 89.12 101 LEU A O 1
ATOM 748 N N . VAL A 1 102 ? 14.379 3.948 -25.594 1.00 89.88 102 VAL A N 1
ATOM 749 C CA . VAL A 1 102 ? 13.207 3.063 -25.485 1.00 89.88 102 VAL A CA 1
ATOM 750 C C . VAL A 1 102 ? 13.036 2.578 -24.039 1.00 89.88 102 VAL A C 1
ATOM 752 O O . VAL A 1 102 ? 11.984 2.788 -23.437 1.00 89.88 102 VAL A O 1
ATOM 755 N N . GLN A 1 103 ? 14.105 2.067 -23.415 1.00 93.62 103 GLN A N 1
ATOM 756 C CA . GLN A 1 103 ? 14.114 1.632 -22.008 1.00 93.62 103 GLN A CA 1
ATOM 757 C C . GLN A 1 103 ? 13.785 2.794 -21.043 1.00 93.62 103 GLN A C 1
ATOM 759 O O . GLN A 1 103 ? 13.001 2.627 -20.105 1.00 93.62 103 GLN A O 1
ATOM 764 N N . ARG A 1 104 ? 14.377 3.982 -21.282 1.00 92.50 104 ARG A N 1
ATOM 765 C CA . ARG A 1 104 ? 13.692 5.296 -21.407 1.00 92.50 104 ARG A CA 1
ATOM 766 C C . ARG A 1 104 ? 12.211 5.318 -21.042 1.00 92.50 104 ARG A C 1
ATOM 768 O O . ARG A 1 104 ? 11.850 5.404 -19.862 1.00 92.50 104 ARG A O 1
ATOM 775 N N . MET A 1 105 ? 11.387 5.300 -22.083 1.00 94.75 105 MET A N 1
ATOM 776 C CA . MET A 1 105 ? 9.939 5.466 -22.026 1.00 94.75 105 MET A CA 1
ATOM 777 C C . MET A 1 105 ? 9.238 4.279 -21.359 1.00 94.75 105 MET A C 1
ATOM 779 O O . MET A 1 105 ? 8.389 4.497 -20.499 1.00 94.75 105 MET A O 1
ATOM 783 N N . GLU A 1 106 ? 9.637 3.038 -21.650 1.00 94.25 106 GLU A N 1
ATOM 784 C CA . GLU A 1 106 ? 8.995 1.835 -21.097 1.00 94.25 106 GLU A CA 1
ATOM 785 C C . GLU A 1 106 ? 8.963 1.808 -19.564 1.00 94.25 106 GLU A C 1
ATOM 787 O O . GLU A 1 106 ? 7.935 1.506 -18.956 1.00 94.25 106 GLU A O 1
ATOM 792 N N . ALA A 1 107 ? 10.094 2.096 -18.909 1.00 93.50 107 ALA A N 1
ATOM 793 C CA . ALA A 1 107 ? 10.153 2.059 -17.450 1.00 93.50 107 ALA A CA 1
ATOM 794 C C . ALA A 1 107 ? 9.439 3.268 -16.820 1.00 93.50 107 ALA A C 1
ATOM 796 O O . ALA A 1 107 ? 8.930 3.159 -15.704 1.00 93.50 107 ALA A O 1
ATOM 797 N N . LEU A 1 108 ? 9.342 4.400 -17.531 1.00 94.75 108 LEU A N 1
ATOM 798 C CA . LEU A 1 108 ? 8.510 5.535 -17.114 1.00 94.75 108 LEU A CA 1
ATOM 799 C C . LEU A 1 108 ? 7.018 5.188 -17.212 1.00 94.75 108 LEU A C 1
ATOM 801 O O . LEU A 1 108 ? 6.277 5.454 -16.265 1.00 94.75 108 LEU A O 1
ATOM 805 N N . GLN A 1 109 ? 6.596 4.535 -18.298 1.00 95.88 109 GLN A N 1
ATOM 806 C CA . GLN A 1 109 ? 5.236 4.036 -18.489 1.00 95.88 109 GLN A CA 1
ATOM 807 C C . GLN A 1 109 ? 4.865 3.021 -17.400 1.00 95.88 109 GLN A C 1
ATOM 809 O O . GLN A 1 109 ? 3.926 3.267 -16.644 1.00 95.88 109 GLN A O 1
ATOM 814 N N . ARG A 1 110 ? 5.655 1.952 -17.221 1.00 94.06 110 ARG A N 1
ATOM 815 C CA . ARG A 1 110 ? 5.435 0.946 -16.164 1.00 94.06 110 ARG A CA 1
ATOM 816 C C . ARG A 1 110 ? 5.406 1.570 -14.763 1.00 94.06 110 ARG A C 1
ATOM 818 O O . ARG A 1 110 ? 4.536 1.245 -13.955 1.00 94.06 110 ARG A O 1
ATOM 825 N N . ALA A 1 111 ? 6.292 2.526 -14.469 1.00 94.06 111 ALA A N 1
ATOM 826 C CA . ALA A 1 111 ? 6.260 3.251 -13.198 1.00 94.06 111 ALA A CA 1
ATOM 827 C C . ALA A 1 111 ? 4.988 4.105 -13.032 1.00 94.06 111 ALA A C 1
ATOM 829 O O . ALA A 1 111 ? 4.458 4.195 -11.923 1.00 94.06 111 ALA A O 1
ATOM 830 N N . ASN A 1 112 ? 4.477 4.711 -14.106 1.00 96.56 112 ASN A N 1
ATOM 831 C CA . ASN A 1 112 ? 3.229 5.472 -14.095 1.00 96.56 112 ASN A CA 1
ATOM 832 C C . ASN A 1 112 ? 2.004 4.571 -13.922 1.00 96.56 112 ASN A C 1
ATOM 834 O O . ASN A 1 112 ? 1.160 4.884 -13.088 1.00 96.56 112 ASN A O 1
ATOM 838 N N . GLU A 1 113 ? 1.944 3.416 -14.584 1.00 95.88 113 GLU A N 1
ATOM 839 C CA . GLU A 1 113 ? 0.902 2.411 -14.346 1.00 95.88 113 GLU A CA 1
ATOM 840 C C . GLU A 1 113 ? 0.879 1.933 -12.889 1.00 95.88 113 GLU A C 1
ATOM 842 O O . GLU A 1 113 ? -0.174 1.871 -12.262 1.00 95.88 113 GLU A O 1
ATOM 847 N N . ILE A 1 114 ? 2.041 1.640 -12.300 1.00 95.38 114 ILE A N 1
ATOM 848 C CA . ILE A 1 114 ? 2.132 1.212 -10.896 1.00 95.38 114 ILE A CA 1
ATOM 849 C C . ILE A 1 114 ? 1.798 2.376 -9.935 1.00 95.38 114 ILE A C 1
ATOM 851 O O . ILE A 1 114 ? 1.351 2.152 -8.806 1.00 95.38 114 ILE A O 1
ATOM 855 N N . ARG A 1 115 ? 1.965 3.642 -10.347 1.00 95.44 115 ARG A N 1
ATOM 856 C CA . ARG A 1 115 ? 1.469 4.817 -9.598 1.00 95.44 115 ARG A CA 1
ATOM 857 C C . ARG A 1 115 ? -0.054 4.945 -9.702 1.00 95.44 115 ARG A C 1
ATOM 859 O O . ARG A 1 115 ? -0.694 5.111 -8.665 1.00 95.44 115 ARG A O 1
ATOM 866 N N . THR A 1 116 ? -0.645 4.827 -10.893 1.00 96.00 116 THR A N 1
ATOM 867 C CA . THR A 1 116 ? -2.100 4.955 -11.094 1.00 96.00 116 THR A CA 1
ATOM 868 C C . THR A 1 116 ? -2.868 3.788 -10.475 1.00 96.00 116 THR A C 1
ATOM 870 O O . THR A 1 116 ? -3.811 4.045 -9.729 1.00 96.00 116 THR A O 1
ATOM 873 N N . LYS A 1 117 ? -2.407 2.539 -10.645 1.00 95.19 117 LYS A N 1
ATOM 874 C CA . LYS A 1 117 ? -2.961 1.327 -10.001 1.00 95.19 117 LYS A CA 1
ATOM 875 C C . LYS A 1 117 ? -2.904 1.399 -8.460 1.00 95.19 117 LYS A C 1
ATOM 877 O O . LYS A 1 117 ? -3.825 0.969 -7.773 1.00 95.19 117 LYS A O 1
ATOM 882 N N . ARG A 1 118 ? -1.872 2.025 -7.871 1.00 94.88 118 ARG A N 1
ATOM 883 C CA . ARG A 1 118 ? -1.833 2.308 -6.413 1.00 94.88 118 ARG A CA 1
ATOM 884 C C . ARG A 1 118 ? -2.669 3.530 -6.003 1.00 94.88 118 ARG A C 1
ATOM 886 O O . ARG A 1 118 ? -3.028 3.659 -4.833 1.00 94.88 118 ARG A O 1
ATOM 893 N N . ALA A 1 119 ? -2.990 4.431 -6.930 1.00 95.88 119 ALA A N 1
ATOM 894 C CA . ALA A 1 119 ? -3.867 5.576 -6.690 1.00 95.88 119 ALA A CA 1
ATOM 895 C C . ALA A 1 119 ? -5.362 5.243 -6.857 1.00 95.88 119 ALA A C 1
ATOM 897 O O . ALA A 1 119 ? -6.181 5.929 -6.248 1.00 95.88 119 ALA A O 1
ATOM 898 N N . THR A 1 120 ? -5.739 4.224 -7.640 1.00 95.38 120 THR A N 1
ATOM 899 C CA . THR A 1 120 ? -7.083 3.613 -7.601 1.00 95.38 120 THR A CA 1
ATOM 900 C C . THR A 1 120 ? -7.272 2.874 -6.283 1.00 95.38 120 THR A C 1
ATOM 902 O O . THR A 1 120 ? -8.072 3.333 -5.479 1.00 95.38 120 THR A O 1
ATOM 905 N N . LEU A 1 121 ? -6.434 1.876 -5.960 1.00 94.88 121 LEU A N 1
ATOM 906 C CA . LEU A 1 121 ? -6.584 1.093 -4.722 1.00 94.88 121 LEU A CA 1
ATOM 907 C C . LEU A 1 121 ? -6.725 1.944 -3.451 1.00 94.88 121 LEU A C 1
ATOM 909 O O . LEU A 1 121 ? -7.577 1.656 -2.621 1.00 94.88 121 LEU A O 1
ATOM 913 N N . LYS A 1 122 ? -5.951 3.026 -3.286 1.00 94.38 122 LYS A N 1
ATOM 914 C CA . LYS A 1 122 ? -6.099 3.913 -2.113 1.00 94.38 122 LYS A CA 1
ATOM 915 C C . LYS A 1 122 ? -7.418 4.698 -2.082 1.00 94.38 122 LYS A C 1
ATOM 917 O O . LYS A 1 122 ? -7.856 5.081 -1.002 1.00 94.38 122 LYS A O 1
ATOM 922 N N . ARG A 1 123 ? -8.059 4.944 -3.230 1.00 95.25 123 ARG A N 1
ATOM 923 C CA . ARG A 1 123 ? -9.431 5.478 -3.303 1.00 95.25 123 ARG A CA 1
ATOM 924 C C . ARG A 1 123 ? -10.460 4.392 -3.002 1.00 95.25 123 ARG A C 1
ATOM 926 O O . ARG A 1 123 ? -11.385 4.661 -2.248 1.00 95.25 123 ARG A O 1
ATOM 933 N N . ASP A 1 124 ? -10.277 3.185 -3.526 1.00 94.62 124 ASP A N 1
ATOM 934 C CA . ASP A 1 124 ? -11.225 2.080 -3.347 1.00 94.62 124 ASP A CA 1
ATOM 935 C C . ASP A 1 124 ? -11.200 1.511 -1.910 1.00 94.62 124 ASP A C 1
ATOM 937 O O . ASP A 1 124 ? -12.262 1.248 -1.348 1.00 94.62 124 ASP A O 1
ATOM 941 N N . LEU A 1 125 ? -10.027 1.463 -1.258 1.00 94.69 125 LEU A N 1
ATOM 942 C CA . LEU A 1 125 ? -9.866 1.231 0.190 1.00 94.69 125 LEU A CA 1
ATOM 943 C C . LEU A 1 125 ? -10.536 2.338 1.022 1.00 94.69 125 LEU A C 1
ATOM 945 O O . LEU A 1 125 ? -11.237 2.047 1.990 1.00 94.69 125 LEU A O 1
ATOM 949 N N . LYS A 1 126 ? -10.367 3.614 0.640 1.00 93.56 126 LYS A N 1
ATOM 950 C CA . LYS A 1 126 ? -11.023 4.742 1.326 1.00 93.56 126 LYS A CA 1
ATOM 951 C C . LYS A 1 126 ? -12.551 4.703 1.175 1.00 93.56 126 LYS A C 1
ATOM 953 O O . LYS A 1 126 ? -13.258 5.112 2.091 1.00 93.56 126 LYS A O 1
ATOM 958 N N . ALA A 1 127 ? -13.043 4.216 0.037 1.00 94.19 127 ALA A N 1
ATOM 959 C CA . ALA A 1 127 ? -14.462 4.027 -0.255 1.00 94.19 127 ALA A CA 1
ATOM 960 C C . ALA A 1 127 ? -15.043 2.715 0.310 1.00 94.19 127 ALA A C 1
ATOM 962 O O . ALA A 1 127 ? -16.242 2.495 0.184 1.00 94.19 127 ALA A O 1
ATOM 963 N N . GLY A 1 128 ? -14.220 1.840 0.901 1.00 91.38 128 GLY A N 1
ATOM 964 C CA . GLY A 1 128 ? -14.656 0.550 1.447 1.00 91.38 128 GLY A CA 1
ATOM 965 C C . GLY A 1 128 ? -15.023 -0.517 0.406 1.00 91.38 128 GLY A C 1
ATOM 966 O O . GLY A 1 128 ? -15.576 -1.544 0.779 1.00 91.38 128 GLY A O 1
ATOM 967 N N . LYS A 1 129 ? -14.713 -0.304 -0.882 1.00 92.06 129 LYS A N 1
ATOM 968 C CA . LYS A 1 129 ? -14.988 -1.271 -1.966 1.00 92.06 129 LYS A CA 1
ATOM 969 C C . LYS A 1 129 ? -14.063 -2.487 -1.940 1.00 92.06 129 LYS A C 1
ATOM 971 O O . LYS A 1 129 ? -14.421 -3.544 -2.442 1.00 92.06 129 LYS A O 1
ATOM 976 N N . VAL A 1 130 ? -12.851 -2.302 -1.423 1.00 92.00 130 VAL A N 1
ATOM 977 C CA . VAL A 1 130 ? -11.833 -3.343 -1.259 1.00 92.00 130 VAL A CA 1
ATOM 978 C C . VAL A 1 130 ? -11.583 -3.481 0.234 1.00 92.00 130 VAL A C 1
ATOM 980 O O . VAL A 1 130 ? -11.350 -2.475 0.909 1.00 92.00 130 VAL A O 1
ATOM 983 N N . SER A 1 131 ? -11.624 -4.705 0.758 1.00 91.25 131 SER A N 1
ATOM 984 C CA . SER A 1 131 ? -11.278 -4.953 2.156 1.00 91.25 131 SER A CA 1
ATOM 985 C C . SER A 1 131 ? -9.757 -5.000 2.332 1.00 91.25 131 SER A C 1
ATOM 987 O O . SER A 1 131 ? -9.010 -5.511 1.495 1.00 91.25 131 SER A O 1
ATOM 989 N N . ILE A 1 132 ? -9.283 -4.452 3.452 1.00 92.12 132 ILE A N 1
ATOM 990 C CA . ILE A 1 132 ? -7.860 -4.482 3.808 1.00 92.12 132 ILE A CA 1
ATOM 991 C C . ILE A 1 132 ? -7.397 -5.882 4.234 1.00 92.12 132 ILE A C 1
ATOM 993 O O . ILE A 1 132 ? -6.203 -6.163 4.195 1.00 92.12 132 ILE A O 1
ATOM 997 N N . HIS A 1 133 ? -8.319 -6.761 4.639 1.00 91.81 133 HIS A N 1
ATOM 998 C CA . HIS A 1 133 ? -7.986 -8.116 5.076 1.00 91.81 133 HIS A CA 1
ATOM 999 C C . HIS A 1 133 ? -7.607 -8.985 3.877 1.00 91.81 133 HIS A C 1
ATOM 1001 O O . HIS A 1 133 ? -6.559 -9.622 3.894 1.00 91.81 133 HIS A O 1
ATOM 1007 N N . ASP A 1 134 ? -8.410 -8.938 2.815 1.00 90.38 134 ASP A N 1
ATOM 1008 C CA . ASP A 1 134 ? -8.216 -9.774 1.626 1.00 90.38 134 ASP A CA 1
ATOM 1009 C C . ASP A 1 134 ? -6.956 -9.331 0.872 1.00 90.38 134 ASP A C 1
ATOM 1011 O O . ASP A 1 134 ? -6.111 -10.153 0.540 1.00 90.38 134 ASP A O 1
ATOM 1015 N N . LEU A 1 135 ? -6.734 -8.014 0.763 1.00 92.00 135 LEU A N 1
ATOM 1016 C CA . LEU A 1 135 ? -5.513 -7.418 0.201 1.00 92.00 135 LEU A CA 1
ATOM 1017 C C . LEU A 1 135 ? -4.227 -7.746 0.998 1.00 92.00 135 LEU A C 1
ATOM 1019 O O . LEU A 1 135 ? -3.125 -7.609 0.465 1.00 92.00 135 LEU A O 1
ATOM 1023 N N . LEU A 1 136 ? -4.340 -8.166 2.265 1.00 90.94 136 LEU A N 1
ATOM 1024 C CA . LEU A 1 136 ? -3.216 -8.653 3.079 1.00 90.94 136 LEU A CA 1
ATOM 1025 C C . LEU A 1 136 ? -3.011 -10.173 2.989 1.00 90.94 136 LEU A C 1
ATOM 1027 O O . LEU A 1 136 ? -1.900 -10.637 3.257 1.00 90.94 136 LEU A O 1
ATOM 1031 N N . LEU A 1 137 ? -4.047 -10.934 2.626 1.00 88.94 137 LEU A N 1
ATOM 1032 C CA . LEU A 1 137 ? -3.975 -12.377 2.383 1.00 88.94 137 LEU A CA 1
ATOM 1033 C C . LEU A 1 137 ? -3.457 -12.658 0.966 1.00 88.94 137 LEU A C 1
ATOM 1035 O O . LEU A 1 137 ? -2.445 -13.340 0.809 1.00 88.94 137 LEU A O 1
ATOM 1039 N N . GLU A 1 138 ? -4.091 -12.047 -0.037 1.00 88.75 138 GLU A N 1
ATOM 1040 C CA . GLU A 1 138 ? -3.768 -12.148 -1.461 1.00 88.75 138 GLU A CA 1
ATOM 1041 C C . GLU A 1 138 ? -3.347 -10.771 -2.023 1.00 88.75 138 GLU A C 1
ATOM 1043 O O . GLU A 1 138 ? -4.123 -10.064 -2.673 1.00 88.75 138 GLU A O 1
ATOM 1048 N N . PRO A 1 139 ? -2.111 -10.318 -1.743 1.00 89.06 139 PRO A N 1
ATOM 1049 C CA . PRO A 1 139 ? -1.617 -9.054 -2.269 1.00 89.06 139 PRO A CA 1
ATOM 1050 C C . PRO A 1 139 ? -1.293 -9.175 -3.769 1.00 89.06 139 PRO A C 1
ATOM 1052 O O . PRO A 1 139 ? -0.468 -10.009 -4.138 1.00 89.06 139 PRO A O 1
ATOM 1055 N N . PRO A 1 140 ? -1.825 -8.314 -4.656 1.00 90.38 140 PRO A N 1
ATOM 1056 C CA . PRO A 1 140 ? -1.440 -8.339 -6.065 1.00 90.38 140 PRO A CA 1
ATOM 1057 C C . PRO A 1 140 ? 0.000 -7.832 -6.267 1.00 90.38 140 PRO A C 1
ATOM 1059 O O . PRO A 1 140 ? 0.550 -7.085 -5.449 1.00 90.38 140 PRO A O 1
ATOM 1062 N N . GLU A 1 141 ? 0.632 -8.213 -7.379 1.00 91.25 141 GLU A N 1
ATOM 1063 C CA . GLU A 1 141 ? 2.053 -7.946 -7.675 1.00 91.25 141 GLU A CA 1
ATOM 1064 C C . GLU A 1 141 ? 2.447 -6.469 -7.463 1.00 91.25 141 GLU A C 1
ATOM 1066 O O . GLU A 1 141 ? 3.335 -6.149 -6.672 1.00 91.25 141 GLU A O 1
ATOM 1071 N N . TYR A 1 142 ? 1.715 -5.533 -8.074 1.00 91.75 142 TYR A N 1
ATOM 1072 C CA . TYR A 1 142 ? 2.006 -4.095 -7.996 1.00 91.75 142 TYR A CA 1
ATOM 1073 C C . TYR A 1 142 ? 1.903 -3.501 -6.572 1.00 91.75 142 TYR A C 1
ATOM 1075 O O . TYR A 1 142 ? 2.434 -2.414 -6.315 1.00 91.75 142 TYR A O 1
ATOM 1083 N N . VAL A 1 143 ? 1.265 -4.211 -5.632 1.00 93.12 143 VAL A N 1
ATOM 1084 C CA . VAL A 1 143 ? 1.156 -3.850 -4.208 1.00 93.12 143 VAL A CA 1
ATOM 1085 C C . VAL A 1 143 ? 2.319 -4.401 -3.376 1.00 93.12 143 VAL A C 1
ATOM 1087 O O . VAL A 1 143 ? 2.652 -3.794 -2.359 1.00 93.12 143 VAL A O 1
ATOM 1090 N N . HIS A 1 144 ? 3.025 -5.451 -3.816 1.00 92.62 144 HIS A N 1
ATOM 1091 C CA . HIS A 1 144 ? 4.181 -6.006 -3.091 1.00 92.62 144 HIS A CA 1
ATOM 1092 C C . HIS A 1 144 ? 5.273 -4.960 -2.810 1.00 92.62 144 HIS A C 1
ATOM 1094 O O . HIS A 1 144 ? 5.920 -5.013 -1.763 1.00 92.62 144 HIS A O 1
ATOM 1100 N N . SER A 1 145 ? 5.435 -3.986 -3.716 1.00 91.44 145 SER A N 1
ATOM 1101 C CA . SER A 1 145 ? 6.365 -2.850 -3.604 1.00 91.44 145 SER A CA 1
ATOM 1102 C C . SER A 1 145 ? 5.926 -1.744 -2.630 1.00 91.44 145 SER A C 1
ATOM 1104 O O . SER A 1 145 ? 6.710 -0.846 -2.321 1.00 91.44 145 SER A O 1
ATOM 1106 N N . ALA A 1 146 ? 4.669 -1.746 -2.177 1.00 93.38 146 ALA A N 1
ATOM 1107 C CA . ALA A 1 146 ? 4.117 -0.714 -1.305 1.00 93.38 146 ALA A CA 1
ATOM 1108 C C . ALA A 1 146 ? 4.397 -1.017 0.176 1.00 93.38 146 ALA A C 1
ATOM 1110 O O . ALA A 1 146 ? 4.462 -2.179 0.588 1.00 93.38 146 ALA A O 1
ATOM 1111 N N . LYS A 1 147 ? 4.531 0.035 0.993 1.00 94.94 147 LYS A N 1
ATOM 1112 C CA . LYS A 1 147 ? 4.640 -0.098 2.450 1.00 94.94 147 LYS A CA 1
ATOM 1113 C C . LYS A 1 147 ? 3.292 -0.455 3.061 1.00 94.94 147 LYS A C 1
ATOM 1115 O O . LYS A 1 147 ? 2.269 0.125 2.698 1.00 94.94 147 LYS A O 1
ATOM 1120 N N . VAL A 1 148 ? 3.315 -1.338 4.058 1.00 94.69 148 VAL A N 1
ATOM 1121 C CA . VAL A 1 148 ? 2.119 -1.724 4.831 1.00 94.69 148 VAL A CA 1
ATOM 1122 C C . VAL A 1 148 ? 1.477 -0.490 5.479 1.00 94.69 148 VAL A C 1
ATOM 1124 O O . VAL A 1 148 ? 0.264 -0.308 5.429 1.00 94.69 148 VAL A O 1
ATOM 1127 N N . PHE A 1 149 ? 2.310 0.407 6.018 1.00 95.75 149 PHE A N 1
ATOM 1128 C CA . PHE A 1 149 ? 1.895 1.654 6.663 1.00 95.75 149 PHE A CA 1
ATOM 1129 C C . PHE A 1 149 ? 1.051 2.565 5.750 1.00 95.75 149 PHE A C 1
ATOM 1131 O O . PHE A 1 149 ? 0.016 3.071 6.180 1.00 95.75 149 PHE A O 1
ATOM 1138 N N . ASP A 1 150 ? 1.453 2.736 4.485 1.00 94.62 150 ASP A N 1
ATOM 1139 C CA . ASP A 1 150 ? 0.783 3.638 3.533 1.00 94.62 150 ASP A CA 1
ATOM 1140 C C . ASP A 1 150 ? -0.591 3.113 3.084 1.00 94.62 150 ASP A C 1
ATOM 1142 O O . ASP A 1 150 ? -1.463 3.897 2.706 1.00 94.62 150 ASP A O 1
ATOM 1146 N N . LEU A 1 151 ? -0.778 1.789 3.116 1.00 93.44 151 LEU A N 1
ATOM 1147 C CA . LEU A 1 151 ? -2.043 1.122 2.805 1.00 93.44 151 LEU A CA 1
ATOM 1148 C C . LEU A 1 151 ? -3.001 1.200 3.993 1.00 93.44 151 LEU A C 1
ATOM 1150 O O . LEU A 1 151 ? -4.141 1.621 3.822 1.00 93.44 151 LEU A O 1
ATOM 1154 N N . LEU A 1 152 ? -2.525 0.887 5.204 1.00 94.12 152 LEU A N 1
ATOM 1155 C CA . LEU A 1 152 ? -3.321 1.005 6.430 1.00 94.12 152 LEU A CA 1
ATOM 1156 C C . LEU A 1 152 ? -3.799 2.447 6.665 1.00 94.12 152 LEU A C 1
ATOM 1158 O O . LEU A 1 152 ? -4.945 2.650 7.048 1.00 94.12 152 LEU A O 1
ATOM 1162 N N . LEU A 1 153 ? -2.966 3.450 6.362 1.00 94.94 153 LEU A N 1
ATOM 1163 C CA . LEU A 1 153 ? -3.321 4.871 6.478 1.00 94.94 153 LEU A CA 1
ATOM 1164 C C . LEU A 1 153 ? -4.367 5.343 5.440 1.00 94.94 153 LEU A C 1
ATOM 1166 O O . LEU A 1 153 ? -4.945 6.417 5.604 1.00 94.94 153 LEU A O 1
ATOM 1170 N N . ALA A 1 154 ? -4.625 4.571 4.377 1.00 94.19 154 ALA A N 1
ATOM 1171 C CA . ALA A 1 154 ? -5.683 4.868 3.406 1.00 94.19 154 ALA A CA 1
ATOM 1172 C C . ALA A 1 154 ? -7.075 4.381 3.858 1.00 94.19 154 ALA A C 1
ATOM 1174 O O . ALA A 1 154 ? -8.086 4.854 3.336 1.00 94.19 154 ALA A O 1
ATOM 1175 N N . VAL A 1 155 ? -7.135 3.456 4.824 1.00 93.56 155 VAL A N 1
ATOM 1176 C CA . VAL A 1 155 ? -8.383 2.876 5.336 1.00 93.56 155 VAL A CA 1
ATOM 1177 C C . VAL A 1 155 ? -9.022 3.831 6.359 1.00 93.56 155 VAL A C 1
ATOM 1179 O O . VAL A 1 155 ? -8.336 4.299 7.277 1.00 93.56 155 VAL A O 1
ATOM 1182 N N . PRO A 1 156 ? -10.334 4.133 6.272 1.00 91.81 156 PRO A N 1
ATOM 1183 C CA . PRO A 1 156 ? -11.013 4.915 7.304 1.00 91.81 156 PRO A CA 1
ATOM 1184 C C . PRO A 1 156 ? -10.891 4.236 8.678 1.00 91.81 156 PRO A C 1
ATOM 1186 O O . PRO A 1 156 ? -10.802 3.016 8.777 1.00 91.81 156 PRO A O 1
ATOM 1189 N N . LYS A 1 157 ? -10.920 5.029 9.759 1.00 91.62 157 LYS A N 1
ATOM 1190 C CA . LYS A 1 157 ? -10.689 4.603 11.162 1.00 91.62 157 LYS A CA 1
ATOM 1191 C C . LYS A 1 157 ? -9.224 4.262 11.534 1.00 91.62 157 LYS A C 1
ATOM 1193 O O . LYS A 1 157 ? -8.955 4.071 12.721 1.00 91.62 157 LYS A O 1
ATOM 1198 N N . TYR A 1 158 ? -8.262 4.256 10.600 1.00 93.19 158 TYR A N 1
ATOM 1199 C CA . TYR A 1 158 ? -6.844 3.939 10.873 1.00 93.19 158 TYR A CA 1
ATOM 1200 C C . TYR A 1 158 ? -5.900 5.143 10.683 1.00 93.19 158 TYR A C 1
ATOM 1202 O O . TYR A 1 158 ? -5.143 5.246 9.723 1.00 93.19 158 TYR A O 1
ATOM 1210 N N . GLY A 1 159 ? -5.904 6.069 11.648 1.00 95.31 159 GLY A N 1
ATOM 1211 C CA . GLY A 1 159 ? -4.925 7.166 11.703 1.00 95.31 159 GLY A CA 1
ATOM 1212 C C . GLY A 1 159 ? -3.515 6.706 12.113 1.00 95.31 159 GLY A C 1
ATOM 1213 O O . GLY A 1 159 ? -3.362 5.664 12.754 1.00 95.31 159 GLY A O 1
ATOM 1214 N N . ARG A 1 160 ? -2.485 7.521 11.814 1.00 95.25 160 ARG A N 1
ATOM 1215 C CA . ARG A 1 160 ? -1.047 7.224 12.048 1.00 95.25 160 ARG A CA 1
ATOM 1216 C C . ARG A 1 160 ? -0.742 6.577 13.411 1.00 95.25 160 ARG A C 1
ATOM 1218 O O . ARG A 1 160 ? 0.028 5.624 13.468 1.00 95.25 160 ARG A O 1
ATOM 1225 N N . VAL A 1 161 ? -1.361 7.065 14.490 1.00 96.06 161 VAL A N 1
ATOM 1226 C CA . VAL A 1 161 ? -1.175 6.541 15.859 1.00 96.06 161 VAL A CA 1
ATOM 1227 C C . VAL A 1 161 ? -1.698 5.104 15.998 1.00 96.06 161 VAL A C 1
ATOM 1229 O O . VAL A 1 161 ? -0.982 4.245 16.512 1.00 96.06 161 VAL A O 1
ATOM 1232 N N . LYS A 1 162 ? -2.909 4.806 15.494 1.00 95.00 162 LYS A N 1
ATOM 1233 C CA . LYS A 1 162 ? -3.486 3.448 15.533 1.00 95.00 162 LYS A CA 1
ATOM 1234 C C . LYS A 1 162 ? -2.671 2.487 14.662 1.00 95.00 162 LYS A C 1
ATOM 1236 O O . LYS A 1 162 ? -2.392 1.375 15.100 1.00 95.00 162 LYS A O 1
ATOM 1241 N N . VAL A 1 163 ? -2.234 2.933 13.480 1.00 96.00 163 VAL A N 1
ATOM 1242 C CA . VAL A 1 163 ? -1.380 2.142 12.573 1.00 96.00 163 VAL A CA 1
ATOM 1243 C C . VAL A 1 163 ? -0.049 1.782 13.241 1.00 96.00 163 VAL A C 1
ATOM 1245 O O . VAL A 1 163 ? 0.297 0.604 13.291 1.00 96.00 163 VAL A O 1
ATOM 1248 N N . ASN A 1 164 ? 0.661 2.754 13.826 1.00 95.88 164 ASN A N 1
ATOM 1249 C CA . ASN A 1 164 ? 1.910 2.485 14.547 1.00 95.88 164 ASN A CA 1
ATOM 1250 C C . ASN A 1 164 ? 1.706 1.514 15.720 1.00 95.88 164 ASN A C 1
ATOM 1252 O O . ASN A 1 164 ? 2.478 0.568 15.845 1.00 95.88 164 ASN A O 1
ATOM 1256 N N . LYS A 1 165 ? 0.644 1.683 16.524 1.00 95.25 165 LYS A N 1
ATOM 1257 C CA . LYS A 1 165 ? 0.341 0.774 17.643 1.00 95.25 165 LYS A CA 1
ATOM 1258 C C . LYS A 1 165 ? 0.090 -0.667 17.174 1.00 95.25 165 LYS A C 1
ATOM 1260 O O . LYS A 1 165 ? 0.615 -1.597 17.777 1.00 95.25 165 LYS A O 1
ATOM 1265 N N . VAL A 1 166 ? -0.668 -0.864 16.091 1.00 94.56 166 VAL A N 1
ATOM 1266 C CA . VAL A 1 166 ? -0.915 -2.202 15.514 1.00 94.56 166 VAL A CA 1
ATOM 1267 C C . VAL A 1 166 ? 0.384 -2.828 14.993 1.00 94.56 166 VAL A C 1
ATOM 1269 O O . VAL A 1 166 ? 0.673 -3.980 15.309 1.00 94.56 166 VAL A O 1
ATOM 1272 N N . LEU A 1 167 ? 1.202 -2.070 14.256 1.00 95.06 167 LEU A N 1
ATOM 1273 C CA . LEU A 1 167 ? 2.477 -2.560 13.721 1.00 95.06 167 LEU A CA 1
ATOM 1274 C C . LEU A 1 167 ? 3.484 -2.907 14.832 1.00 95.06 167 LEU A C 1
ATOM 1276 O O . LEU A 1 167 ? 4.129 -3.951 14.752 1.00 95.06 167 LEU A O 1
ATOM 1280 N N . GLN A 1 168 ? 3.567 -2.100 15.896 1.00 94.81 168 GLN A N 1
ATOM 1281 C CA . GLN A 1 168 ? 4.394 -2.384 17.077 1.00 94.81 168 GLN A CA 1
ATOM 1282 C C . GLN A 1 168 ? 3.980 -3.688 17.773 1.00 94.81 168 GLN A C 1
ATOM 1284 O O . GLN A 1 168 ? 4.844 -4.506 18.081 1.00 94.81 168 GLN A O 1
ATOM 1289 N N . LEU A 1 169 ? 2.675 -3.918 17.966 1.00 93.69 169 LEU A N 1
ATOM 1290 C CA . LEU A 1 169 ? 2.160 -5.155 18.568 1.00 93.69 169 LEU A CA 1
ATOM 1291 C C . LEU A 1 169 ? 2.490 -6.394 17.715 1.00 93.69 169 LEU A C 1
ATOM 1293 O O . LEU A 1 169 ? 2.884 -7.418 18.264 1.00 93.69 169 LEU A O 1
ATOM 1297 N N . CYS A 1 170 ? 2.436 -6.274 16.384 1.00 93.44 170 CYS A N 1
ATOM 1298 C CA . CYS A 1 170 ? 2.844 -7.332 15.446 1.00 93.44 170 CYS A CA 1
ATOM 1299 C C . CYS A 1 170 ? 4.377 -7.437 15.256 1.00 93.44 170 CYS A C 1
ATOM 1301 O O . CYS A 1 170 ? 4.848 -8.234 14.446 1.00 93.44 170 CYS A O 1
ATOM 1303 N N . ARG A 1 171 ? 5.176 -6.601 15.941 1.00 94.56 171 ARG A N 1
ATOM 1304 C CA . ARG A 1 171 ? 6.641 -6.472 15.773 1.00 94.56 171 ARG A CA 1
ATOM 1305 C C . ARG A 1 171 ? 7.079 -6.185 14.319 1.00 94.56 171 ARG A C 1
ATOM 1307 O O . ARG A 1 171 ? 8.137 -6.628 13.871 1.00 94.56 171 ARG A O 1
ATOM 1314 N N . ILE A 1 172 ? 6.276 -5.422 13.573 1.00 95.06 172 ILE A N 1
ATOM 1315 C CA . ILE A 1 172 ? 6.521 -5.020 12.177 1.00 95.06 172 ILE A CA 1
ATOM 1316 C C . ILE A 1 172 ? 7.050 -3.576 12.139 1.00 95.06 172 ILE A C 1
ATOM 1318 O O . ILE A 1 172 ? 6.434 -2.661 12.679 1.00 95.06 172 ILE A O 1
ATOM 1322 N N . SER A 1 173 ? 8.168 -3.338 11.445 1.00 95.00 173 SER A N 1
ATOM 1323 C CA . SER A 1 173 ? 8.664 -1.975 11.180 1.00 95.00 173 SER A CA 1
ATOM 1324 C C . SER A 1 173 ? 7.793 -1.259 10.131 1.00 95.00 173 SER A C 1
ATOM 1326 O O . SER A 1 173 ? 7.499 -1.863 9.098 1.00 95.00 173 SER A O 1
ATOM 1328 N N . PRO A 1 174 ? 7.434 0.032 10.300 1.00 93.75 174 PRO A N 1
ATOM 1329 C CA . PRO A 1 174 ? 6.593 0.767 9.344 1.00 93.75 174 PRO A CA 1
ATOM 1330 C C . PRO A 1 174 ? 7.230 0.955 7.956 1.00 93.75 174 PRO A C 1
ATOM 1332 O O . PRO A 1 174 ? 6.530 1.271 6.995 1.00 93.75 174 PRO A O 1
ATOM 1335 N N . SER A 1 175 ? 8.541 0.724 7.818 1.00 94.44 175 SER A N 1
ATOM 1336 C CA . SER A 1 175 ? 9.228 0.709 6.519 1.00 94.44 175 SER A CA 1
ATOM 1337 C C . SER A 1 175 ? 9.109 -0.619 5.758 1.00 94.44 175 SER A C 1
ATOM 1339 O O . SER A 1 175 ? 9.519 -0.666 4.600 1.00 94.44 175 SER A O 1
ATOM 1341 N N . LYS A 1 176 ? 8.548 -1.682 6.358 1.00 95.06 176 LYS A N 1
ATOM 1342 C CA . LYS A 1 176 ? 8.311 -2.968 5.682 1.00 95.06 176 LYS A CA 1
ATOM 1343 C C . LYS A 1 176 ? 7.329 -2.816 4.515 1.00 95.06 176 LYS A C 1
ATOM 1345 O O . LYS A 1 176 ? 6.300 -2.142 4.619 1.00 95.06 176 LYS A O 1
ATOM 1350 N N . THR A 1 177 ? 7.639 -3.497 3.418 1.00 95.56 177 THR A N 1
ATOM 1351 C CA . THR A 1 177 ? 6.751 -3.670 2.265 1.00 95.56 177 THR A CA 1
ATOM 1352 C C . THR A 1 177 ? 5.871 -4.908 2.420 1.00 95.56 177 THR A C 1
ATOM 1354 O O . THR A 1 177 ? 6.206 -5.821 3.175 1.00 95.56 177 THR A O 1
ATOM 1357 N N . ILE A 1 178 ? 4.757 -4.959 1.687 1.00 94.12 178 ILE A N 1
ATOM 1358 C CA . ILE A 1 178 ? 3.811 -6.090 1.684 1.00 94.12 178 ILE A CA 1
ATOM 1359 C C . ILE A 1 178 ? 4.485 -7.404 1.245 1.00 94.12 178 ILE A C 1
ATOM 1361 O O . ILE A 1 178 ? 4.258 -8.458 1.847 1.00 94.12 178 ILE A O 1
ATOM 1365 N N . GLY A 1 179 ? 5.375 -7.340 0.247 1.00 93.44 179 GLY A N 1
ATOM 1366 C CA . GLY A 1 179 ? 6.185 -8.491 -0.168 1.00 93.44 179 GLY A CA 1
ATOM 1367 C C . GLY A 1 179 ? 7.202 -8.941 0.889 1.00 93.44 179 GLY A C 1
ATOM 1368 O O . GLY A 1 179 ? 7.527 -10.118 0.958 1.00 93.44 179 GLY A O 1
ATOM 1369 N N . GLY A 1 180 ? 7.660 -8.031 1.757 1.00 93.00 180 GLY A N 1
ATOM 1370 C CA . GLY A 1 180 ? 8.636 -8.299 2.821 1.00 93.00 180 GLY A CA 1
ATOM 1371 C C . GLY A 1 180 ? 8.047 -8.750 4.168 1.00 93.00 180 GLY A C 1
ATOM 1372 O O . GLY A 1 180 ? 8.767 -8.711 5.177 1.00 93.00 180 GLY A O 1
ATOM 1373 N N . LEU A 1 181 ? 6.760 -9.120 4.206 1.00 93.25 181 LEU A N 1
ATOM 1374 C CA . LEU A 1 181 ? 6.082 -9.718 5.362 1.00 93.25 181 LEU A CA 1
ATOM 1375 C C . LEU A 1 181 ? 6.117 -11.250 5.298 1.00 93.25 181 LEU A C 1
ATOM 1377 O O . LEU A 1 181 ? 5.741 -11.835 4.285 1.00 93.25 181 LEU A O 1
ATOM 1381 N N . SER A 1 182 ? 6.458 -11.893 6.418 1.00 93.88 182 SER A N 1
ATOM 1382 C CA . SER A 1 182 ? 6.242 -13.336 6.600 1.00 93.88 182 SER A CA 1
ATOM 1383 C C . SER A 1 182 ? 4.737 -13.676 6.562 1.00 93.88 182 SER A C 1
ATOM 1385 O O . SER A 1 182 ? 3.941 -12.870 7.055 1.00 93.88 182 SER A O 1
ATOM 1387 N N . PRO A 1 183 ? 4.315 -14.865 6.079 1.00 91.94 183 PRO A N 1
ATOM 1388 C CA . PRO A 1 183 ? 2.921 -15.314 6.165 1.00 91.94 183 PRO A CA 1
ATOM 1389 C C . PRO A 1 183 ? 2.338 -15.207 7.582 1.00 91.94 183 PRO A C 1
ATOM 1391 O O . PRO A 1 183 ? 1.226 -14.713 7.751 1.00 91.94 183 PRO A O 1
ATOM 1394 N N . ARG A 1 184 ? 3.131 -15.541 8.612 1.00 92.62 184 ARG A N 1
ATOM 1395 C CA . ARG A 1 184 ? 2.754 -15.374 10.026 1.00 92.62 184 ARG A CA 1
ATOM 1396 C C . ARG A 1 184 ? 2.468 -13.911 10.394 1.00 92.62 184 ARG A C 1
ATOM 1398 O O . ARG A 1 184 ? 1.525 -13.628 11.120 1.00 92.62 184 ARG A O 1
ATOM 1405 N N . GLN A 1 185 ? 3.257 -12.970 9.877 1.00 94.38 185 GLN A N 1
ATOM 1406 C CA . GLN A 1 185 ? 3.037 -11.540 10.122 1.00 94.38 185 GLN A CA 1
ATOM 1407 C C . GLN A 1 185 ? 1.783 -11.024 9.407 1.00 94.38 185 GLN A C 1
ATOM 1409 O O . GLN A 1 185 ? 1.132 -10.114 9.912 1.00 94.38 185 GLN A O 1
ATOM 1414 N N . ARG A 1 186 ? 1.419 -11.608 8.255 1.00 93.00 186 ARG A N 1
ATOM 1415 C CA . ARG A 1 186 ? 0.152 -11.307 7.568 1.00 93.00 186 ARG A CA 1
ATOM 1416 C C . ARG A 1 186 ? -1.042 -11.806 8.387 1.00 93.00 186 ARG A C 1
ATOM 1418 O O . ARG A 1 186 ? -1.972 -11.034 8.599 1.00 93.00 186 ARG A O 1
ATOM 1425 N N . THR A 1 187 ? -1.004 -13.034 8.912 1.00 92.38 187 THR A N 1
ATOM 1426 C CA . THR A 1 187 ? -2.100 -13.578 9.738 1.00 92.38 187 THR A CA 1
ATOM 1427 C C . THR A 1 187 ? -2.233 -12.874 11.092 1.00 92.38 187 THR A C 1
ATOM 1429 O O . THR A 1 187 ? -3.350 -12.528 11.476 1.00 92.38 187 THR A O 1
ATOM 1432 N N . GLU A 1 188 ? -1.126 -12.570 11.780 1.00 93.56 188 GLU A N 1
ATOM 1433 C CA . GLU A 1 188 ? -1.133 -11.756 13.008 1.00 93.56 188 GLU A CA 1
ATOM 1434 C C . GLU A 1 188 ? -1.714 -10.353 12.750 1.00 93.56 188 GLU A C 1
ATOM 1436 O O . GLU A 1 188 ? -2.588 -9.901 13.493 1.00 93.56 188 GLU A O 1
ATOM 1441 N N . LEU A 1 189 ? -1.314 -9.691 11.656 1.00 93.88 189 LEU A N 1
ATOM 1442 C CA . LEU A 1 189 ? -1.838 -8.376 11.281 1.00 93.88 189 LEU A CA 1
ATOM 1443 C C . LEU A 1 189 ? -3.334 -8.423 10.927 1.00 93.88 189 LEU A C 1
ATOM 1445 O O . LEU A 1 189 ? -4.090 -7.574 11.390 1.00 93.88 189 LEU A O 1
ATOM 1449 N N . VAL A 1 190 ? -3.791 -9.416 10.155 1.00 93.12 190 VAL A N 1
ATOM 1450 C CA . VAL A 1 190 ? -5.219 -9.585 9.822 1.00 93.12 190 VAL A CA 1
ATOM 1451 C C . VAL A 1 190 ? -6.053 -9.854 11.078 1.00 93.12 190 VAL A C 1
ATOM 1453 O O . VAL A 1 190 ? -7.123 -9.261 11.218 1.00 93.12 190 VAL A O 1
ATOM 1456 N N . SER A 1 191 ? -5.553 -10.666 12.016 1.00 92.81 191 SER A N 1
ATOM 1457 C CA . SER A 1 191 ? -6.192 -10.903 13.319 1.00 92.81 191 SER A CA 1
ATOM 1458 C C . SER A 1 191 ? -6.311 -9.609 14.138 1.00 92.81 191 SER A C 1
ATOM 1460 O O . SER A 1 191 ? -7.394 -9.259 14.602 1.00 92.81 191 SER A O 1
ATOM 1462 N N . MET A 1 192 ? -5.232 -8.821 14.213 1.00 91.06 192 MET A N 1
ATOM 1463 C CA . MET A 1 192 ? -5.210 -7.526 14.906 1.00 91.06 192 MET A CA 1
ATOM 1464 C C . MET A 1 192 ? -6.057 -6.431 14.237 1.00 91.06 192 MET A C 1
ATOM 1466 O O . MET A 1 192 ? -6.392 -5.445 14.892 1.00 91.06 192 MET A O 1
ATOM 1470 N N . LEU A 1 193 ? -6.399 -6.573 12.953 1.00 88.62 193 LEU A N 1
ATOM 1471 C CA . LEU A 1 193 ? -7.289 -5.652 12.235 1.00 88.62 193 LEU A CA 1
ATOM 1472 C C . LEU A 1 193 ? -8.773 -6.019 12.362 1.00 88.62 193 LEU A C 1
ATOM 1474 O O . LEU A 1 193 ? -9.609 -5.148 12.145 1.00 88.62 193 LEU A O 1
ATOM 1478 N N . ARG A 1 194 ? -9.107 -7.270 12.711 1.00 86.31 194 ARG A N 1
ATOM 1479 C CA . ARG A 1 194 ? -10.487 -7.733 12.967 1.00 86.31 194 ARG A CA 1
ATOM 1480 C C . ARG A 1 194 ? -11.001 -7.372 14.379 1.00 86.31 194 ARG A C 1
ATOM 1482 O O . ARG A 1 194 ? -12.079 -7.825 14.754 1.00 86.31 194 ARG A O 1
ATOM 1489 N N . ARG A 1 195 ? -10.242 -6.576 15.145 1.00 77.94 195 ARG A N 1
ATOM 1490 C CA . ARG A 1 195 ? -10.480 -6.200 16.551 1.00 77.94 195 ARG A CA 1
ATOM 1491 C C . ARG A 1 195 ? -10.503 -4.677 16.761 1.00 77.94 195 ARG A C 1
ATOM 1493 O O . ARG A 1 195 ? -11.225 -4.253 17.684 1.00 77.94 195 ARG A O 1
#

Secondary structure (DSSP, 8-state):
------------------------------------PPPPP---------PPP------------PPPP------------PPP---PPPP---PPP---HHHHHHHHHHHHHHHHHHHHHHHHHHTTSS-TTHHHHS--HHHHTSBHHHHHTTSTT--HHHHHHHHHHTT--TT-BSTTS-HHHHHHHHHHH--

InterPro domains:
  IPR047806 Integration host factor, actinobacterial-type [NF041260] (102-192)
  IPR055201 Integration host factor-like, helix-two turn-helix domain [PF22525] (125-191)